Protein AF-A0A920TW10-F1 (afdb_monomer)

Structure (mmCIF, N/CA/C/O backbone):
data_AF-A0A920TW10-F1
#
_entry.id   AF-A0A920TW10-F1
#
loop_
_atom_site.group_PDB
_atom_site.id
_atom_site.type_symbol
_atom_site.label_atom_id
_atom_site.label_alt_id
_atom_site.label_comp_id
_atom_site.label_asym_id
_atom_site.label_entity_id
_atom_site.label_seq_id
_atom_site.pdbx_PDB_ins_code
_atom_site.Cartn_x
_atom_site.Cartn_y
_atom_site.Cartn_z
_atom_site.occupancy
_atom_site.B_iso_or_equiv
_atom_site.auth_seq_id
_atom_site.auth_comp_id
_atom_site.auth_asym_id
_atom_site.auth_atom_id
_atom_site.pdbx_PDB_model_num
ATOM 1 N N . MET A 1 1 ? 9.461 1.383 7.157 1.00 89.50 1 MET A N 1
ATOM 2 C CA . MET A 1 1 ? 9.965 2.272 6.099 1.00 89.50 1 MET A CA 1
ATOM 3 C C . MET A 1 1 ? 8.898 3.271 5.675 1.00 89.50 1 MET A C 1
ATOM 5 O O . MET A 1 1 ? 7.729 2.911 5.659 1.00 89.50 1 MET A O 1
ATOM 9 N N . LYS A 1 2 ? 9.303 4.499 5.328 1.00 93.44 2 LYS A N 1
ATOM 10 C CA . LYS A 1 2 ? 8.441 5.504 4.693 1.00 93.44 2 LYS A CA 1
ATOM 11 C C . LYS A 1 2 ? 8.457 5.283 3.181 1.00 93.44 2 LYS A C 1
ATOM 13 O O . LYS A 1 2 ? 9.537 5.254 2.593 1.00 93.44 2 LYS A O 1
ATOM 18 N N . LEU A 1 3 ? 7.284 5.100 2.593 1.00 95.56 3 LEU A N 1
ATOM 19 C CA . LEU A 1 3 ? 7.077 4.770 1.190 1.00 95.56 3 LEU A CA 1
ATOM 20 C C . LEU A 1 3 ? 6.167 5.795 0.521 1.00 95.56 3 LEU A C 1
ATOM 22 O O . LEU A 1 3 ? 5.252 6.313 1.158 1.00 95.56 3 LEU A O 1
ATOM 26 N N . TYR A 1 4 ? 6.408 6.048 -0.760 1.00 95.50 4 TYR A N 1
ATOM 27 C CA . TYR A 1 4 ? 5.688 7.033 -1.554 1.00 95.50 4 TYR A CA 1
ATOM 28 C C . TYR A 1 4 ? 4.989 6.356 -2.726 1.00 95.50 4 TYR A C 1
ATOM 30 O O . TYR A 1 4 ? 5.603 5.572 -3.450 1.00 95.50 4 TYR A O 1
ATOM 38 N N . HIS A 1 5 ? 3.714 6.683 -2.917 1.00 94.62 5 HIS A N 1
ATOM 39 C CA . HIS A 1 5 ? 2.957 6.332 -4.114 1.00 94.62 5 HIS A CA 1
ATOM 40 C C . HIS A 1 5 ? 2.456 7.606 -4.774 1.00 94.62 5 HIS A C 1
ATOM 42 O O . HIS A 1 5 ? 1.706 8.369 -4.164 1.00 94.62 5 HIS A O 1
ATOM 48 N N . GLY A 1 6 ? 2.889 7.836 -6.007 1.00 92.81 6 GLY A N 1
ATOM 49 C CA . GLY A 1 6 ? 2.431 8.952 -6.814 1.00 92.81 6 GLY A CA 1
ATOM 50 C C . GLY A 1 6 ? 1.216 8.573 -7.661 1.00 92.81 6 GLY A C 1
ATOM 51 O O . GLY A 1 6 ? 1.157 7.481 -8.223 1.00 92.81 6 GLY A O 1
ATOM 52 N N . ALA A 1 7 ? 0.241 9.475 -7.737 1.00 91.81 7 ALA A N 1
ATOM 53 C CA . ALA A 1 7 ? -1.011 9.285 -8.458 1.00 91.81 7 ALA A CA 1
ATOM 54 C C . ALA A 1 7 ? -1.461 10.582 -9.149 1.00 91.81 7 ALA A C 1
ATOM 56 O O . ALA A 1 7 ? -1.078 11.690 -8.760 1.00 91.81 7 ALA A O 1
ATOM 57 N N . THR A 1 8 ? -2.317 10.451 -10.162 1.00 91.19 8 THR A N 1
ATOM 58 C CA . THR A 1 8 ? -3.110 11.576 -10.683 1.00 91.19 8 THR A CA 1
ATOM 59 C C . THR A 1 8 ? -4.192 11.960 -9.670 1.00 91.19 8 THR A C 1
ATOM 61 O O . THR A 1 8 ? -4.573 11.139 -8.833 1.00 91.19 8 THR A O 1
ATOM 64 N N . ARG A 1 9 ? -4.748 13.175 -9.750 1.00 91.06 9 ARG A N 1
ATOM 65 C CA . ARG A 1 9 ? -5.832 13.608 -8.845 1.00 91.06 9 ARG A CA 1
ATOM 66 C C . ARG A 1 9 ? -7.067 12.709 -8.909 1.00 91.06 9 ARG A C 1
ATOM 68 O O . ARG A 1 9 ? -7.692 12.449 -7.879 1.00 91.06 9 ARG A O 1
ATOM 75 N N . ASP A 1 10 ? -7.405 12.223 -10.100 1.00 91.31 10 ASP A N 1
ATOM 76 C CA . ASP A 1 10 ? -8.549 11.329 -10.297 1.00 91.31 10 ASP A CA 1
ATOM 77 C C . ASP A 1 10 ? -8.311 9.977 -9.611 1.00 91.31 10 ASP A C 1
ATOM 79 O O . ASP A 1 10 ? -9.163 9.512 -8.851 1.00 91.31 10 ASP A O 1
ATOM 83 N N . ASN A 1 11 ? -7.124 9.386 -9.790 1.00 92.31 11 ASN A N 1
ATOM 84 C CA . ASN A 1 11 ? -6.762 8.131 -9.128 1.00 92.31 11 ASN A CA 1
ATOM 85 C C . ASN A 1 11 ? -6.634 8.313 -7.612 1.00 92.31 11 ASN A C 1
ATOM 87 O O . ASN A 1 11 ? -7.083 7.458 -6.857 1.00 92.31 11 ASN A O 1
ATOM 91 N N . ALA A 1 12 ? -6.080 9.435 -7.149 1.00 94.56 12 ALA A N 1
ATOM 92 C CA . ALA A 1 12 ? -6.012 9.744 -5.726 1.00 94.56 12 ALA A CA 1
ATOM 93 C C . ALA A 1 12 ? -7.411 9.841 -5.105 1.00 94.56 12 ALA A C 1
ATOM 95 O O . ALA A 1 12 ? -7.638 9.310 -4.022 1.00 94.56 12 ALA A O 1
ATOM 96 N N . SER A 1 13 ? -8.373 10.440 -5.812 1.00 93.94 13 SER A N 1
ATOM 97 C CA . SER A 1 13 ? -9.767 10.503 -5.358 1.00 93.94 13 SER A CA 1
ATOM 98 C C . SER A 1 13 ? -10.400 9.112 -5.238 1.00 93.94 13 SER A C 1
ATOM 100 O O . SER A 1 13 ? -11.144 8.865 -4.292 1.00 93.94 13 SER A O 1
ATOM 102 N N . GLN A 1 14 ? -10.078 8.192 -6.155 1.00 94.31 14 GLN A N 1
ATOM 103 C CA . GLN A 1 14 ? -10.527 6.796 -6.083 1.00 94.31 14 GLN A CA 1
ATOM 104 C C . GLN A 1 14 ? -9.872 6.046 -4.920 1.00 94.31 14 GLN A C 1
ATOM 106 O O . GLN A 1 14 ? -10.575 5.420 -4.135 1.00 94.31 14 GLN A O 1
ATOM 111 N N . ILE A 1 15 ? -8.554 6.177 -4.742 1.00 95.75 15 ILE A N 1
ATOM 112 C CA . ILE A 1 15 ? -7.821 5.562 -3.623 1.00 95.75 15 ILE A CA 1
ATOM 113 C C . ILE A 1 15 ? -8.368 6.059 -2.278 1.00 95.75 15 ILE A C 1
ATOM 115 O O . ILE A 1 15 ? -8.523 5.287 -1.335 1.00 95.75 15 ILE A O 1
ATOM 119 N N . LEU A 1 16 ? -8.720 7.342 -2.178 1.00 93.88 16 LEU A N 1
ATOM 120 C CA . LEU A 1 16 ? -9.337 7.901 -0.975 1.00 93.88 16 LEU A CA 1
ATOM 121 C C . LEU A 1 16 ? -10.740 7.361 -0.697 1.00 93.88 16 LEU A C 1
ATOM 123 O O . LEU A 1 16 ? -11.140 7.342 0.466 1.00 93.88 16 LEU A O 1
ATOM 127 N N . ALA A 1 17 ? -11.495 6.970 -1.722 1.00 92.56 17 ALA A N 1
ATOM 128 C CA . ALA A 1 17 ? -12.834 6.415 -1.563 1.00 92.56 17 ALA A CA 1
ATOM 129 C C . ALA A 1 17 ? -12.778 4.917 -1.234 1.00 92.56 17 ALA A C 1
ATOM 131 O O . ALA A 1 17 ? -13.317 4.487 -0.213 1.00 92.56 17 ALA A O 1
ATOM 132 N N . ASP A 1 18 ? -12.056 4.160 -2.058 1.00 93.56 18 ASP A N 1
ATOM 133 C CA . ASP A 1 18 ? -12.148 2.701 -2.136 1.00 93.56 18 ASP A CA 1
ATOM 134 C C . ASP A 1 18 ? -10.890 1.988 -1.613 1.00 93.56 18 ASP A C 1
ATOM 136 O O . ASP A 1 18 ? -10.845 0.760 -1.551 1.00 93.56 18 ASP A O 1
ATOM 140 N N . GLY A 1 19 ? -9.862 2.748 -1.229 1.00 95.75 19 GLY A N 1
ATOM 141 C CA . GLY A 1 19 ? -8.528 2.224 -0.961 1.00 95.75 19 GLY A CA 1
ATOM 142 C C . GLY A 1 19 ? -7.748 1.931 -2.242 1.00 95.75 19 GLY A C 1
ATOM 143 O O . GLY A 1 19 ? -8.233 2.070 -3.367 1.00 95.75 19 GLY A O 1
ATOM 144 N N . PHE A 1 20 ? -6.504 1.508 -2.063 1.00 97.12 20 PHE A N 1
ATOM 145 C CA . PHE A 1 20 ? -5.698 0.925 -3.123 1.00 97.12 20 PHE A CA 1
ATOM 146 C C . PHE A 1 20 ? -6.377 -0.313 -3.712 1.00 97.12 20 PHE A C 1
ATOM 148 O O . PHE A 1 20 ? -7.046 -1.063 -3.002 1.00 97.12 20 PHE A O 1
ATOM 155 N N . GLN A 1 21 ? -6.160 -0.538 -5.005 1.00 96.19 21 GLN A N 1
ATOM 156 C CA . GLN A 1 21 ? -6.664 -1.692 -5.744 1.00 96.19 21 GLN A CA 1
ATOM 157 C C . GLN A 1 21 ? -5.510 -2.335 -6.509 1.00 96.19 21 GLN A C 1
ATOM 159 O O . GLN A 1 21 ? -4.669 -1.630 -7.072 1.00 96.19 21 GLN A O 1
ATOM 164 N N . ASP A 1 22 ? -5.476 -3.665 -6.538 1.00 95.75 22 ASP A N 1
ATOM 165 C CA . ASP A 1 22 ? -4.462 -4.393 -7.292 1.00 95.75 22 ASP A CA 1
ATOM 166 C C . ASP A 1 22 ? -4.661 -4.169 -8.791 1.00 95.75 22 ASP A C 1
ATOM 168 O O . ASP A 1 22 ? -5.750 -4.364 -9.337 1.00 95.75 22 ASP A O 1
ATOM 172 N N . LEU A 1 23 ? -3.578 -3.802 -9.472 1.00 91.38 23 LEU A N 1
ATOM 173 C CA . LEU A 1 23 ? -3.549 -3.696 -10.922 1.00 91.38 23 LEU A CA 1
ATOM 174 C C . LEU A 1 23 ? -2.508 -4.660 -11.478 1.00 91.38 23 LEU A C 1
ATOM 176 O O . LEU A 1 23 ? -1.340 -4.612 -11.100 1.00 91.38 23 LEU A O 1
ATOM 180 N N . THR A 1 24 ? -2.928 -5.510 -12.416 1.00 91.81 24 THR A N 1
ATOM 181 C CA . THR A 1 24 ? -1.998 -6.311 -13.212 1.00 91.81 24 THR A CA 1
ATOM 182 C C . THR A 1 24 ? -1.580 -5.531 -14.452 1.00 91.81 24 THR A C 1
ATOM 184 O O . THR A 1 24 ? -2.387 -5.303 -15.353 1.00 91.81 24 THR A O 1
ATOM 187 N N . SER A 1 25 ? -0.313 -5.138 -14.519 1.00 87.75 25 SER A N 1
ATOM 188 C CA . SER A 1 25 ? 0.276 -4.451 -15.672 1.00 87.75 25 SER A CA 1
ATOM 189 C C . SER A 1 25 ? 1.766 -4.760 -15.749 1.00 87.75 25 SER A C 1
ATOM 191 O O . SER A 1 25 ? 2.328 -5.353 -14.830 1.00 87.75 25 SER A O 1
ATOM 193 N N . ASN A 1 26 ? 2.420 -4.370 -16.841 1.00 83.31 26 ASN A N 1
ATOM 194 C CA . ASN A 1 26 ? 3.873 -4.465 -16.918 1.00 83.31 26 ASN A CA 1
ATOM 195 C C . ASN A 1 26 ? 4.576 -3.290 -16.238 1.00 83.31 26 ASN A C 1
ATOM 197 O O . ASN A 1 26 ? 5.741 -3.417 -15.909 1.00 83.31 26 ASN A O 1
ATOM 201 N N . PHE A 1 27 ? 3.896 -2.157 -16.031 1.00 77.25 27 PHE A N 1
ATOM 202 C CA . PHE A 1 27 ? 4.470 -0.951 -15.417 1.00 77.25 27 PHE A CA 1
ATOM 203 C C . PHE A 1 27 ? 5.807 -0.505 -16.041 1.00 77.25 27 PHE A C 1
ATOM 205 O O . PHE A 1 27 ? 6.671 0.034 -15.361 1.00 77.25 27 PHE A O 1
ATOM 212 N N . GLY A 1 28 ? 6.000 -0.754 -17.342 1.00 77.94 28 GLY A N 1
ATOM 213 C CA . GLY A 1 28 ? 7.268 -0.471 -18.022 1.00 77.94 28 GLY A CA 1
ATOM 214 C C . GLY A 1 28 ? 8.406 -1.449 -17.699 1.00 77.94 28 GLY A C 1
ATOM 215 O O . GLY A 1 28 ? 9.532 -1.222 -18.132 1.00 77.94 28 GLY A O 1
ATOM 216 N N . LEU A 1 29 ? 8.129 -2.541 -16.987 1.00 79.44 29 LEU A N 1
ATOM 217 C CA . LEU A 1 29 ? 9.082 -3.593 -16.650 1.00 79.44 29 LEU A CA 1
ATOM 218 C C . LEU A 1 29 ? 9.207 -4.598 -17.797 1.00 79.44 29 LEU A C 1
ATOM 220 O O . LEU A 1 29 ? 8.221 -5.146 -18.304 1.00 79.44 29 LEU A O 1
ATOM 224 N N . PHE A 1 30 ? 10.453 -4.881 -18.168 1.00 82.81 30 PHE A N 1
ATOM 225 C CA . PHE A 1 30 ? 10.807 -5.834 -19.213 1.00 82.81 30 PHE A CA 1
ATOM 226 C C . PHE A 1 30 ? 11.886 -6.789 -18.719 1.00 82.81 30 PHE A C 1
ATOM 228 O O . PHE A 1 30 ? 12.773 -6.436 -17.943 1.00 82.81 30 PHE A O 1
ATOM 235 N N . ASN A 1 31 ? 11.828 -8.026 -19.194 1.00 81.94 31 ASN A N 1
ATOM 236 C CA . ASN A 1 31 ? 12.836 -9.020 -18.897 1.00 81.94 31 ASN A CA 1
ATOM 237 C C . ASN A 1 31 ? 14.145 -8.640 -19.603 1.00 81.94 31 ASN A C 1
ATOM 239 O O . ASN A 1 31 ? 14.199 -8.584 -20.830 1.00 81.94 31 ASN A O 1
ATOM 243 N N . ALA A 1 32 ? 15.216 -8.440 -18.836 1.00 75.88 32 ALA A N 1
ATOM 244 C CA . ALA A 1 32 ? 16.499 -7.966 -19.360 1.00 75.88 32 ALA A CA 1
ATOM 245 C C . ALA A 1 32 ? 17.158 -8.901 -20.399 1.00 75.88 32 ALA A C 1
ATOM 247 O O . ALA A 1 32 ? 18.017 -8.461 -21.159 1.00 75.88 32 ALA A O 1
ATOM 248 N N . VAL A 1 33 ? 16.782 -10.185 -20.439 1.00 81.75 33 VAL A N 1
ATOM 249 C CA . VAL A 1 33 ? 17.358 -11.181 -21.361 1.00 81.75 33 VAL A CA 1
ATOM 250 C C . VAL A 1 33 ? 16.529 -11.321 -22.636 1.00 81.75 33 VAL A C 1
ATOM 252 O O . VAL A 1 33 ? 17.085 -11.422 -23.726 1.00 81.75 33 VAL A O 1
ATOM 255 N N . THR A 1 34 ? 15.205 -11.368 -22.503 1.00 88.38 34 THR A N 1
ATOM 256 C CA . THR A 1 34 ? 14.283 -11.651 -23.620 1.00 88.38 34 THR A CA 1
ATOM 257 C C . THR A 1 34 ? 13.691 -10.388 -24.238 1.00 88.38 34 THR A C 1
ATOM 259 O O . THR A 1 34 ? 13.299 -10.411 -25.399 1.00 88.38 34 THR A O 1
ATOM 262 N N . GLY A 1 35 ? 13.654 -9.282 -23.490 1.00 85.25 35 GLY A N 1
ATOM 263 C CA . GLY A 1 35 ? 12.960 -8.053 -23.873 1.00 85.25 35 GLY A CA 1
ATOM 264 C C . GLY A 1 35 ? 11.437 -8.137 -23.742 1.00 85.25 35 GLY A C 1
ATOM 265 O O . GLY A 1 35 ? 10.753 -7.177 -24.087 1.00 85.25 35 GLY A O 1
ATOM 266 N N . ASP A 1 36 ? 10.899 -9.255 -23.249 1.00 89.12 36 ASP A N 1
ATOM 267 C CA . ASP A 1 36 ? 9.459 -9.442 -23.092 1.00 89.12 36 ASP A CA 1
ATOM 268 C C . ASP A 1 36 ? 8.924 -8.647 -21.887 1.00 89.12 36 ASP A C 1
ATOM 270 O O . ASP A 1 36 ? 9.609 -8.551 -20.862 1.00 89.12 36 ASP A O 1
ATOM 274 N N . PRO A 1 37 ? 7.705 -8.081 -21.970 1.00 84.88 37 PRO A N 1
ATOM 275 C CA . PRO A 1 37 ? 7.095 -7.373 -20.851 1.00 84.88 37 PRO A CA 1
ATOM 276 C C . PRO A 1 37 ? 6.847 -8.322 -19.675 1.00 84.88 37 PRO A C 1
ATOM 278 O O . PRO A 1 37 ? 6.349 -9.436 -19.850 1.00 84.88 37 PRO A O 1
ATOM 281 N N . VAL A 1 38 ? 7.154 -7.860 -18.465 1.00 85.19 38 VAL A N 1
ATOM 282 C CA . VAL A 1 38 ? 6.932 -8.614 -17.228 1.00 85.19 38 VAL A CA 1
ATOM 283 C C . VAL A 1 38 ? 5.715 -8.041 -16.525 1.00 85.19 38 VAL A C 1
ATOM 285 O O . VAL A 1 38 ? 5.776 -6.936 -16.004 1.00 85.19 38 VAL A O 1
ATOM 288 N N . ASN A 1 39 ? 4.614 -8.793 -16.502 1.00 88.94 39 ASN A N 1
ATOM 289 C CA . ASN A 1 39 ? 3.422 -8.386 -15.763 1.00 88.94 39 ASN A CA 1
ATOM 290 C C . ASN A 1 39 ? 3.569 -8.703 -14.277 1.00 88.94 39 ASN A C 1
ATOM 292 O O . ASN A 1 39 ? 3.943 -9.815 -13.897 1.00 88.94 39 ASN A O 1
ATOM 296 N N . THR A 1 40 ? 3.202 -7.739 -13.448 1.00 89.31 40 THR A N 1
ATOM 297 C CA . THR A 1 40 ? 3.198 -7.834 -11.989 1.00 89.31 40 THR A CA 1
ATOM 298 C C . THR A 1 40 ? 1.827 -7.389 -11.495 1.00 89.31 40 THR A C 1
ATOM 300 O O . THR A 1 40 ? 1.095 -6.722 -12.225 1.00 89.31 40 THR A O 1
ATOM 303 N N . THR A 1 41 ? 1.433 -7.823 -10.299 1.00 93.81 41 THR A N 1
ATOM 304 C CA . THR A 1 41 ? 0.154 -7.433 -9.691 1.00 93.81 41 THR A CA 1
ATOM 305 C C . THR A 1 41 ? 0.428 -6.827 -8.333 1.00 93.81 41 THR A C 1
ATOM 307 O O . THR A 1 41 ? 1.107 -7.451 -7.520 1.00 93.81 41 THR A O 1
ATOM 310 N N . GLY A 1 42 ? -0.085 -5.621 -8.119 1.00 95.38 42 GLY A N 1
ATOM 311 C CA . GLY A 1 42 ? 0.086 -4.887 -6.876 1.00 95.38 42 GLY A CA 1
ATOM 312 C C . GLY A 1 42 ? 0.018 -3.385 -7.098 1.00 95.38 42 GLY A C 1
ATOM 313 O O . GLY A 1 42 ? -0.360 -2.901 -8.168 1.00 95.38 42 GLY A O 1
ATOM 314 N N . VAL A 1 43 ? 0.447 -2.655 -6.078 1.00 95.31 43 VAL A N 1
ATOM 315 C CA . VAL A 1 43 ? 0.619 -1.208 -6.085 1.00 95.31 43 VAL A CA 1
ATOM 316 C C . VAL A 1 43 ? 2.093 -0.888 -5.909 1.00 95.31 43 VAL A C 1
ATOM 318 O O . VAL A 1 43 ? 2.751 -1.390 -4.997 1.00 95.31 43 VAL A O 1
ATOM 321 N N . PHE A 1 44 ? 2.617 -0.054 -6.804 1.00 93.62 44 PHE A N 1
ATOM 322 C CA . PHE A 1 44 ? 4.011 0.358 -6.750 1.00 93.62 44 PHE A CA 1
ATOM 323 C C . PHE A 1 44 ? 4.227 1.486 -5.750 1.00 93.62 44 PHE A C 1
ATOM 325 O O . PHE A 1 44 ? 3.517 2.494 -5.754 1.00 93.62 44 PHE A O 1
ATOM 332 N N . PHE A 1 45 ? 5.253 1.302 -4.929 1.00 94.44 45 PHE A N 1
ATOM 333 C CA . PHE A 1 45 ? 5.767 2.271 -3.979 1.00 94.44 45 PHE A CA 1
ATOM 334 C C . PHE A 1 45 ? 7.276 2.400 -4.138 1.00 94.44 45 PHE A C 1
ATOM 336 O O . PHE A 1 45 ? 7.952 1.440 -4.503 1.00 94.44 45 PHE A O 1
ATOM 343 N N . SER A 1 46 ? 7.820 3.549 -3.762 1.00 92.81 46 SER A N 1
ATOM 344 C CA . SER A 1 46 ? 9.262 3.789 -3.725 1.00 92.81 46 SER A CA 1
ATOM 345 C C . SER A 1 46 ? 9.689 4.440 -2.413 1.00 92.81 46 SER A C 1
ATOM 347 O O . SER A 1 46 ? 8.873 4.960 -1.650 1.00 92.81 46 SER A O 1
ATOM 349 N N . ASN A 1 47 ? 10.985 4.390 -2.101 1.00 92.75 47 ASN A N 1
ATOM 350 C CA . ASN A 1 47 ? 11.536 5.005 -0.884 1.00 92.75 47 ASN A CA 1
ATOM 351 C C . ASN A 1 47 ? 11.872 6.494 -1.056 1.00 92.75 47 ASN A C 1
ATOM 353 O O . ASN A 1 47 ? 12.388 7.123 -0.130 1.00 92.75 47 ASN A O 1
ATOM 357 N N . VAL A 1 48 ? 11.606 7.046 -2.235 1.00 90.81 48 VAL A N 1
ATOM 358 C CA . VAL A 1 48 ? 11.795 8.451 -2.597 1.00 90.81 48 VAL A CA 1
ATOM 359 C C . VAL A 1 48 ? 10.561 8.930 -3.352 1.00 90.81 48 VAL A C 1
ATOM 361 O O . VAL A 1 48 ? 9.768 8.124 -3.811 1.00 90.81 48 VAL A O 1
ATOM 364 N N . VAL A 1 49 ? 10.383 10.237 -3.498 1.00 90.75 49 VAL A N 1
ATOM 365 C CA . VAL A 1 49 ? 9.320 10.768 -4.359 1.00 90.75 49 VAL A CA 1
ATOM 366 C C . VAL A 1 49 ? 9.828 10.727 -5.803 1.00 90.75 49 VAL A C 1
ATOM 368 O O . VAL A 1 49 ? 10.898 11.272 -6.072 1.00 90.75 49 VAL A O 1
ATOM 371 N N . LEU A 1 50 ? 9.106 10.056 -6.703 1.00 85.12 50 LEU A N 1
ATOM 372 C CA . LEU A 1 50 ? 9.474 9.930 -8.121 1.00 85.12 50 LEU A CA 1
ATOM 373 C C . LEU A 1 50 ? 8.770 10.994 -8.962 1.00 85.12 50 LEU A C 1
ATOM 375 O O . LEU A 1 50 ? 7.589 11.259 -8.738 1.00 85.12 50 LEU A O 1
ATOM 379 N N . ASP A 1 51 ? 9.490 11.581 -9.914 1.00 78.12 51 ASP A N 1
ATOM 380 C CA . ASP A 1 51 ? 8.962 12.582 -10.841 1.00 78.12 51 ASP A CA 1
ATOM 381 C C . ASP A 1 51 ? 8.728 12.004 -12.250 1.00 78.12 51 ASP A C 1
ATOM 383 O O . ASP A 1 51 ? 8.846 10.801 -12.503 1.00 78.12 51 ASP A O 1
ATOM 387 N N . GLU A 1 52 ? 8.385 12.887 -13.187 1.00 75.19 52 GLU A N 1
ATOM 388 C CA . GLU A 1 52 ? 8.144 12.541 -14.588 1.00 75.19 52 GLU A CA 1
ATOM 389 C C . GLU A 1 52 ? 9.366 11.953 -15.313 1.00 75.19 52 GLU A C 1
ATOM 391 O O . GLU A 1 52 ? 9.189 11.205 -16.277 1.00 75.19 52 GLU A O 1
ATOM 396 N N . ASN A 1 53 ? 10.593 12.228 -14.852 1.00 70.06 53 ASN A N 1
ATOM 397 C CA . ASN A 1 53 ? 11.811 11.667 -15.445 1.00 70.06 53 ASN A CA 1
ATOM 398 C C . ASN A 1 53 ? 11.928 10.163 -15.181 1.00 70.06 53 ASN A C 1
ATOM 400 O O . ASN A 1 53 ? 12.572 9.451 -15.948 1.00 70.06 53 ASN A O 1
ATOM 404 N N . GLU A 1 54 ? 11.258 9.682 -14.137 1.00 70.06 54 GLU A N 1
ATOM 405 C CA . GLU A 1 54 ? 11.163 8.269 -13.770 1.00 70.06 54 GLU A CA 1
ATOM 406 C C . GLU A 1 54 ? 9.937 7.593 -14.414 1.00 70.06 54 GLU A C 1
ATOM 408 O O . GLU A 1 54 ? 9.560 6.478 -14.063 1.00 70.06 54 GLU A O 1
ATOM 413 N N . GLY A 1 55 ? 9.294 8.268 -15.377 1.00 64.56 55 GLY A N 1
ATOM 414 C CA . GLY A 1 55 ? 8.146 7.746 -16.117 1.00 64.56 55 GLY A CA 1
ATOM 415 C C . GLY A 1 55 ? 6.820 7.824 -15.358 1.00 64.56 55 GLY A C 1
ATOM 416 O O . GLY A 1 55 ? 5.830 7.247 -15.811 1.00 64.56 55 GLY A O 1
ATOM 417 N N . VAL A 1 56 ? 6.771 8.542 -14.230 1.00 68.75 56 VAL A N 1
ATOM 418 C CA . VAL A 1 56 ? 5.570 8.655 -13.399 1.00 68.75 56 VAL A CA 1
ATOM 419 C C . VAL A 1 56 ? 4.866 9.992 -13.641 1.00 68.75 56 VAL A C 1
ATOM 421 O O . VAL A 1 56 ? 5.420 11.058 -13.397 1.00 68.75 56 VAL A O 1
ATOM 424 N N . SER A 1 57 ? 3.605 9.958 -14.080 1.00 73.38 57 SER A N 1
ATOM 425 C CA . SER A 1 57 ? 2.766 11.163 -14.202 1.00 73.38 57 SER A CA 1
ATO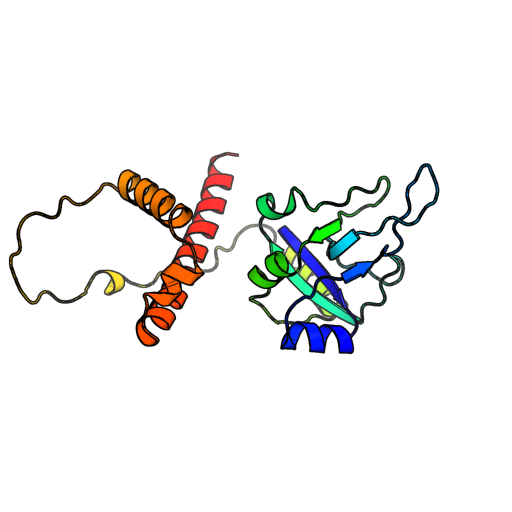M 426 C C . SER A 1 57 ? 1.979 11.395 -12.909 1.00 73.38 57 SER A C 1
ATOM 428 O O . SER A 1 57 ? 0.776 11.147 -12.834 1.00 73.38 57 SER A O 1
ATOM 430 N N . SER A 1 58 ? 2.690 11.813 -11.862 1.00 82.56 58 SER A N 1
ATOM 431 C CA . SER A 1 58 ? 2.107 12.040 -10.536 1.00 82.56 58 SER A CA 1
ATOM 432 C C . SER A 1 58 ? 1.786 13.507 -10.307 1.00 82.56 58 SER A C 1
ATOM 434 O O . SER A 1 58 ? 2.638 14.376 -10.473 1.00 82.56 58 SER A O 1
ATOM 436 N N . GLU A 1 59 ? 0.567 13.780 -9.858 1.00 87.00 59 GLU A N 1
ATOM 437 C CA . GLU A 1 59 ? 0.141 15.111 -9.415 1.00 87.00 59 GLU A CA 1
ATOM 438 C C . GLU A 1 59 ? 0.100 15.207 -7.891 1.00 87.00 59 GLU A C 1
ATOM 440 O O . GLU A 1 59 ? 0.256 16.289 -7.324 1.00 87.00 59 GLU A O 1
ATOM 445 N N . THR A 1 60 ? -0.131 14.074 -7.229 1.00 92.44 60 THR A N 1
ATOM 446 C CA . THR A 1 60 ? -0.245 13.979 -5.781 1.00 92.44 60 THR A CA 1
ATOM 447 C C . THR A 1 60 ? 0.364 12.689 -5.255 1.00 92.44 60 THR A C 1
ATOM 449 O O . THR A 1 60 ? 0.507 11.719 -5.998 1.00 92.44 60 THR A O 1
ATOM 452 N N . TYR A 1 61 ? 0.658 12.652 -3.958 1.00 94.44 61 TYR A N 1
ATOM 453 C CA . TYR A 1 61 ? 1.372 11.551 -3.327 1.00 94.44 61 TYR A CA 1
ATOM 454 C C . TYR A 1 61 ? 0.693 11.075 -2.049 1.00 94.44 61 TYR A C 1
ATOM 456 O O . TYR A 1 61 ? 0.280 11.879 -1.212 1.00 94.44 61 TYR A O 1
ATOM 464 N N . PHE A 1 62 ? 0.668 9.757 -1.881 1.00 95.62 62 PHE A N 1
ATOM 465 C CA . PHE A 1 62 ? 0.392 9.091 -0.614 1.00 95.62 62 PHE A CA 1
ATOM 466 C C . PHE A 1 62 ? 1.701 8.695 0.058 1.00 95.62 62 PHE A C 1
ATOM 468 O O . PHE A 1 62 ? 2.665 8.313 -0.613 1.00 95.62 62 PHE A O 1
ATOM 475 N N . VAL A 1 63 ? 1.714 8.764 1.388 1.00 95.88 63 VAL A N 1
ATOM 476 C CA . VAL A 1 63 ? 2.867 8.408 2.214 1.00 95.88 63 VAL A CA 1
ATOM 477 C C . VAL A 1 63 ? 2.456 7.325 3.195 1.00 95.88 63 VAL A C 1
ATOM 479 O O . VAL A 1 63 ? 1.612 7.556 4.055 1.00 95.88 63 VAL A O 1
ATOM 482 N N . LEU A 1 64 ? 3.067 6.149 3.082 1.00 95.19 64 LEU A N 1
ATOM 483 C CA . LEU A 1 64 ? 2.771 5.012 3.949 1.00 95.19 64 LEU A CA 1
ATOM 484 C C . LEU A 1 64 ? 3.989 4.672 4.801 1.00 95.19 64 LEU A C 1
ATOM 486 O O . LEU A 1 64 ? 5.125 4.687 4.327 1.00 95.19 64 LEU A O 1
ATOM 490 N N . ASN A 1 65 ? 3.748 4.312 6.060 1.00 94.44 65 ASN A N 1
ATOM 491 C CA . ASN A 1 65 ? 4.773 3.785 6.954 1.00 94.44 65 ASN A CA 1
ATOM 492 C C . ASN A 1 65 ? 4.588 2.271 7.116 1.00 94.44 65 ASN A C 1
ATOM 494 O O . ASN A 1 65 ? 3.949 1.819 8.061 1.00 94.44 65 ASN A O 1
ATOM 498 N N . ILE A 1 66 ? 5.161 1.491 6.194 1.00 91.25 66 ILE A N 1
ATOM 499 C CA . ILE A 1 66 ? 5.058 0.021 6.186 1.00 91.25 66 ILE A CA 1
ATOM 500 C C . ILE A 1 66 ? 6.315 -0.595 6.822 1.00 91.25 66 ILE A C 1
ATOM 502 O O . ILE A 1 66 ? 7.428 -0.232 6.425 1.00 91.25 66 ILE A O 1
ATOM 506 N N . PRO A 1 67 ? 6.212 -1.509 7.803 1.00 90.56 67 PRO A N 1
ATOM 507 C CA . PRO A 1 67 ? 7.369 -2.177 8.396 1.00 90.56 67 PRO A CA 1
ATOM 508 C C . PRO A 1 67 ? 8.210 -2.945 7.367 1.00 90.56 67 PRO A C 1
ATOM 510 O O . PRO A 1 67 ? 7.686 -3.688 6.548 1.00 90.56 67 PRO A O 1
ATOM 513 N N . ASP A 1 68 ? 9.536 -2.840 7.461 1.00 85.94 68 ASP A N 1
ATOM 514 C CA . ASP A 1 68 ? 10.470 -3.443 6.494 1.00 85.94 68 ASP A CA 1
ATOM 515 C C . ASP A 1 68 ? 10.301 -4.971 6.357 1.00 85.94 68 ASP A C 1
ATOM 517 O O . ASP A 1 68 ? 10.527 -5.535 5.287 1.00 85.94 68 ASP A O 1
ATOM 521 N N . ILE A 1 69 ? 9.877 -5.644 7.434 1.00 85.44 69 ILE A N 1
ATOM 522 C CA . ILE A 1 69 ? 9.629 -7.092 7.432 1.00 85.44 69 ILE A CA 1
ATOM 523 C C . ILE A 1 69 ? 8.489 -7.478 6.482 1.00 85.44 69 ILE A C 1
ATOM 525 O O . ILE A 1 69 ? 8.617 -8.467 5.766 1.00 85.44 69 ILE A O 1
ATOM 529 N N . GLU A 1 70 ? 7.440 -6.658 6.405 1.00 88.12 70 GLU A N 1
ATOM 530 C CA . GLU A 1 70 ? 6.300 -6.866 5.506 1.00 88.12 70 GLU A CA 1
ATOM 531 C C . GLU A 1 70 ? 6.697 -6.642 4.043 1.00 88.12 70 GLU A C 1
ATOM 533 O O . GLU A 1 70 ? 6.118 -7.231 3.141 1.00 88.12 70 GLU A O 1
ATOM 538 N N . LEU A 1 71 ? 7.723 -5.823 3.792 1.00 90.94 71 LEU A N 1
ATOM 539 C CA . LEU A 1 71 ? 8.160 -5.432 2.449 1.00 90.94 71 LEU A CA 1
ATOM 540 C C . LEU A 1 71 ? 9.165 -6.397 1.812 1.00 90.94 71 LEU A C 1
ATOM 542 O O . LEU A 1 71 ? 9.400 -6.323 0.607 1.00 90.94 71 LEU A O 1
ATOM 546 N N . THR A 1 72 ? 9.770 -7.292 2.599 1.00 87.38 72 THR A N 1
ATOM 547 C CA . THR A 1 72 ? 10.929 -8.104 2.172 1.00 87.38 72 THR A CA 1
ATOM 548 C C . THR A 1 72 ? 10.648 -8.924 0.908 1.00 87.38 72 THR A C 1
ATOM 550 O O . THR A 1 72 ? 11.527 -9.073 0.067 1.00 87.38 72 THR A O 1
ATOM 553 N N . ASN A 1 73 ? 9.420 -9.424 0.748 1.00 87.62 73 ASN A N 1
ATOM 554 C CA . ASN A 1 73 ? 9.043 -10.281 -0.382 1.00 87.62 73 ASN A CA 1
ATOM 555 C C . ASN A 1 73 ? 8.503 -9.513 -1.598 1.00 87.62 73 ASN A C 1
ATOM 557 O O . ASN A 1 73 ? 8.220 -10.129 -2.622 1.00 87.62 73 ASN A O 1
ATOM 561 N N . TYR A 1 74 ? 8.336 -8.195 -1.482 1.00 91.69 74 TYR A N 1
ATOM 562 C CA . TYR A 1 74 ? 7.684 -7.358 -2.494 1.00 91.69 74 TYR A CA 1
ATOM 563 C C . TYR A 1 74 ? 8.646 -6.393 -3.180 1.00 91.69 74 TYR A C 1
ATOM 565 O O . TYR A 1 74 ? 8.231 -5.611 -4.034 1.00 91.69 74 TYR A O 1
ATOM 573 N N . GLU A 1 75 ? 9.921 -6.420 -2.794 1.00 90.75 75 GLU A N 1
ATOM 574 C CA . GLU A 1 75 ? 10.939 -5.564 -3.382 1.00 90.75 75 GLU A CA 1
ATOM 575 C C . GLU A 1 75 ? 11.196 -5.928 -4.843 1.00 90.75 75 GLU A C 1
ATOM 577 O O . GLU A 1 75 ? 11.460 -7.082 -5.189 1.00 90.75 75 GLU A O 1
ATOM 582 N N . TRP A 1 76 ? 11.179 -4.902 -5.685 1.00 84.38 76 TRP A N 1
ATOM 583 C CA . TRP A 1 76 ? 11.627 -4.964 -7.063 1.00 84.38 76 TRP A CA 1
ATOM 584 C C . TRP A 1 76 ? 13.047 -4.427 -7.145 1.00 84.38 76 TRP A C 1
ATOM 586 O O . TRP A 1 76 ? 13.296 -3.229 -7.014 1.00 84.38 76 TRP A O 1
ATOM 596 N N . PHE A 1 77 ? 13.992 -5.344 -7.342 1.00 77.31 77 PHE A N 1
ATOM 597 C CA . PHE A 1 77 ? 15.395 -4.996 -7.497 1.00 77.31 77 PHE A CA 1
ATOM 598 C C . PHE A 1 77 ? 15.723 -4.764 -8.972 1.00 77.31 77 PHE A C 1
ATOM 600 O O . PHE A 1 77 ? 15.732 -5.704 -9.768 1.00 77.31 77 PHE A O 1
ATOM 607 N N . GLU A 1 78 ? 16.034 -3.518 -9.319 1.00 70.81 78 GLU A N 1
ATOM 608 C CA . GLU A 1 78 ? 16.534 -3.138 -10.638 1.00 70.81 78 GLU A CA 1
ATOM 609 C C . GLU A 1 78 ? 17.942 -2.548 -10.510 1.00 70.81 78 GLU A C 1
ATOM 611 O O . GLU A 1 78 ? 18.191 -1.610 -9.749 1.00 70.81 78 GLU A O 1
ATOM 616 N N . GLU A 1 79 ? 18.892 -3.129 -11.241 1.00 68.06 79 GLU A N 1
ATOM 617 C CA . GLU A 1 79 ? 20.292 -2.722 -11.181 1.00 68.06 79 GLU A CA 1
ATOM 618 C C . GLU A 1 79 ? 20.490 -1.354 -11.854 1.00 68.06 79 GLU A C 1
ATOM 620 O O . GLU A 1 79 ? 20.055 -1.129 -12.980 1.00 68.06 79 GLU A O 1
ATOM 625 N N . GLY A 1 80 ? 21.179 -0.436 -11.171 1.00 69.31 80 GLY A N 1
ATOM 626 C CA . GLY A 1 80 ? 21.507 0.891 -11.705 1.00 69.31 80 GLY A CA 1
ATOM 627 C C . GLY A 1 80 ? 20.560 2.020 -11.288 1.00 69.31 80 GLY A C 1
ATOM 628 O O . GLY A 1 80 ? 20.882 3.181 -11.544 1.00 69.31 80 GLY A O 1
ATOM 629 N N . LYS A 1 81 ? 19.457 1.723 -10.588 1.00 74.38 81 LYS A N 1
ATOM 630 C CA . LYS A 1 81 ? 18.601 2.746 -9.970 1.00 74.38 81 LYS A CA 1
ATOM 631 C C . LYS A 1 81 ? 19.171 3.222 -8.627 1.00 74.38 81 LYS A C 1
ATOM 633 O O . LYS A 1 81 ? 19.710 2.448 -7.839 1.00 74.38 81 LYS A O 1
ATOM 638 N N . GLY A 1 82 ? 19.053 4.526 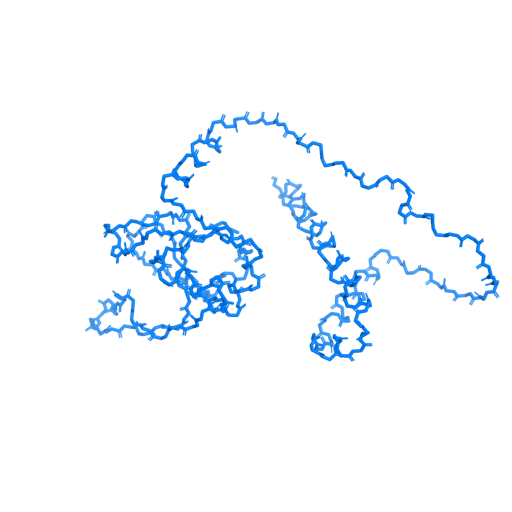-8.362 1.00 81.19 82 GLY A N 1
ATOM 639 C CA . GLY A 1 82 ? 19.485 5.163 -7.106 1.00 81.19 82 GLY A CA 1
ATOM 640 C C . GLY A 1 82 ? 18.466 5.065 -5.962 1.00 81.19 82 GLY A C 1
ATOM 641 O O . GLY A 1 82 ? 18.681 5.640 -4.895 1.00 81.19 82 GLY A O 1
ATOM 642 N N . TYR A 1 83 ? 17.355 4.368 -6.191 1.00 87.81 83 TYR A N 1
ATOM 643 C CA . TYR A 1 83 ? 16.233 4.202 -5.275 1.00 87.81 83 TYR A CA 1
ATOM 644 C C . TYR A 1 83 ? 15.708 2.763 -5.333 1.00 87.81 83 TYR A C 1
ATOM 646 O O . TYR A 1 83 ? 16.120 1.975 -6.181 1.00 87.81 83 TYR A O 1
ATOM 654 N N . ARG A 1 84 ? 14.836 2.414 -4.385 1.00 90.81 84 ARG A N 1
ATOM 655 C CA . ARG A 1 84 ? 14.230 1.086 -4.248 1.00 90.81 84 ARG A CA 1
ATOM 656 C C . ARG A 1 84 ? 12.734 1.185 -4.483 1.00 90.81 84 ARG A C 1
ATOM 658 O O . ARG A 1 84 ? 12.117 2.183 -4.100 1.00 90.81 84 ARG A O 1
ATOM 665 N N . GLU A 1 85 ? 12.174 0.133 -5.062 1.00 92.19 85 GLU A N 1
ATOM 666 C CA . GLU A 1 85 ? 10.753 0.029 -5.365 1.00 92.19 85 GLU A CA 1
ATOM 667 C C . GLU A 1 85 ? 10.175 -1.266 -4.803 1.00 92.19 85 GLU A C 1
ATOM 669 O O . GLU A 1 85 ? 10.866 -2.278 -4.669 1.00 92.19 85 GLU A O 1
ATOM 674 N N . TRP A 1 86 ? 8.889 -1.233 -4.481 1.00 94.31 86 TRP A N 1
ATOM 675 C CA . TRP A 1 86 ? 8.128 -2.383 -4.021 1.00 94.31 86 TRP A CA 1
ATOM 676 C C . TRP A 1 86 ? 6.813 -2.453 -4.779 1.00 94.31 86 TRP A C 1
ATOM 678 O O . TRP A 1 86 ? 6.135 -1.440 -4.927 1.00 94.31 86 TRP A O 1
ATOM 688 N N . CYS A 1 87 ? 6.432 -3.652 -5.209 1.00 95.00 87 CYS A N 1
ATOM 689 C CA . CYS A 1 87 ? 5.105 -3.939 -5.741 1.00 95.00 87 CYS A CA 1
ATOM 690 C C . CYS A 1 87 ? 4.322 -4.666 -4.648 1.00 95.00 87 CYS A C 1
ATOM 692 O O . CYS A 1 87 ? 4.463 -5.874 -4.462 1.00 95.00 87 CYS A O 1
ATOM 694 N N . VAL A 1 88 ? 3.577 -3.894 -3.864 1.00 96.06 88 VAL A N 1
ATOM 695 C CA . VAL A 1 88 ? 2.921 -4.346 -2.635 1.00 96.06 88 VAL A CA 1
ATOM 696 C C . VAL A 1 88 ? 1.463 -4.701 -2.943 1.00 96.06 88 VAL A C 1
ATOM 698 O O . VAL A 1 88 ? 0.805 -3.914 -3.621 1.00 96.06 88 VAL A O 1
ATOM 701 N N . PRO A 1 89 ? 0.921 -5.828 -2.446 1.00 97.38 89 PRO A N 1
ATOM 702 C CA . PRO A 1 89 ? -0.503 -6.126 -2.574 1.00 97.38 89 PRO A CA 1
ATOM 703 C C . PRO A 1 89 ? -1.369 -5.004 -1.994 1.00 97.38 89 PRO A C 1
ATOM 705 O O . PRO A 1 89 ? -1.059 -4.465 -0.927 1.00 97.38 89 PRO A O 1
ATOM 708 N N . ALA A 1 90 ? -2.470 -4.678 -2.664 1.00 97.38 90 ALA A N 1
ATOM 709 C CA . ALA A 1 90 ? -3.373 -3.610 -2.259 1.00 97.38 90 ALA A CA 1
ATOM 710 C C . ALA A 1 90 ? -3.929 -3.817 -0.846 1.00 97.38 90 ALA A C 1
ATOM 712 O O . ALA A 1 90 ? -3.954 -2.867 -0.069 1.00 97.38 90 ALA A O 1
ATOM 713 N N . ASP A 1 91 ? -4.286 -5.050 -0.479 1.00 95.69 91 ASP A N 1
ATOM 714 C CA . ASP A 1 91 ? -4.761 -5.375 0.871 1.00 95.69 91 ASP A CA 1
ATOM 715 C C . ASP A 1 91 ? -3.728 -4.991 1.937 1.00 95.69 91 ASP A C 1
ATOM 717 O O . ASP A 1 91 ? -4.063 -4.339 2.924 1.00 95.69 91 ASP A O 1
ATOM 721 N N . LEU A 1 92 ? -2.449 -5.308 1.701 1.00 94.88 92 LEU A N 1
ATOM 722 C CA . LEU A 1 92 ? -1.362 -4.938 2.605 1.00 94.88 92 LEU A CA 1
ATOM 723 C C . LEU A 1 92 ? -1.149 -3.420 2.636 1.00 94.88 92 LEU A C 1
ATOM 725 O O . LEU A 1 92 ? -0.990 -2.851 3.710 1.00 94.88 92 LEU A O 1
ATOM 729 N N . ALA A 1 93 ? -1.173 -2.746 1.485 1.00 96.56 93 ALA A N 1
ATOM 730 C CA . ALA A 1 93 ? -1.051 -1.289 1.432 1.00 96.56 93 ALA A CA 1
ATOM 731 C C . ALA A 1 93 ? -2.198 -0.589 2.183 1.00 96.56 93 ALA A C 1
ATOM 733 O O . ALA A 1 93 ? -1.967 0.368 2.923 1.00 96.56 93 ALA A O 1
ATOM 734 N N . ASN A 1 94 ? -3.422 -1.100 2.047 1.00 95.81 94 ASN A N 1
ATOM 735 C CA . ASN A 1 94 ? -4.618 -0.570 2.691 1.00 95.81 94 ASN A CA 1
ATOM 736 C C . ASN A 1 94 ? -4.588 -0.704 4.217 1.00 95.81 94 ASN A C 1
ATOM 738 O O . ASN A 1 94 ? -5.092 0.192 4.892 1.00 95.81 94 ASN A O 1
ATOM 742 N N . LEU A 1 95 ? -3.936 -1.737 4.773 1.00 92.75 95 LEU A N 1
ATOM 743 C CA . LEU A 1 95 ? -3.698 -1.838 6.223 1.00 92.75 95 LEU A CA 1
ATOM 744 C C . LEU A 1 95 ? -2.902 -0.645 6.775 1.00 92.75 95 LEU A C 1
ATOM 746 O O . LEU A 1 95 ? -3.060 -0.288 7.939 1.00 92.75 95 LEU A O 1
ATOM 750 N N . TYR A 1 96 ? -2.064 -0.019 5.944 1.00 95.19 96 TYR A N 1
ATOM 751 C CA . TYR A 1 96 ? -1.224 1.118 6.325 1.00 95.19 96 TYR A CA 1
ATOM 752 C C . TYR A 1 96 ? -1.708 2.460 5.758 1.00 95.19 96 TYR A C 1
ATOM 754 O O . TYR A 1 96 ? -1.091 3.490 6.035 1.00 95.19 96 TYR A O 1
ATOM 762 N N . LEU A 1 97 ? -2.833 2.488 5.031 1.00 92.81 97 LEU A N 1
ATOM 763 C CA . LEU A 1 97 ? -3.505 3.712 4.569 1.00 92.81 97 LEU A CA 1
ATOM 764 C C . LEU A 1 97 ? -4.407 4.297 5.676 1.00 92.81 97 LEU A C 1
ATOM 766 O O . LEU A 1 97 ? -5.586 4.594 5.476 1.00 92.81 97 LEU A O 1
ATOM 770 N N . VAL A 1 98 ? -3.851 4.422 6.881 1.00 84.62 98 VAL A N 1
ATOM 771 C CA . VAL A 1 98 ? -4.553 4.988 8.043 1.00 84.62 98 VAL A CA 1
ATOM 772 C C . VAL A 1 98 ? -4.589 6.513 7.939 1.00 84.62 98 VAL A C 1
ATOM 774 O O . VAL A 1 98 ? -5.623 7.137 8.173 1.00 84.62 98 VAL A O 1
ATOM 777 N N . ASP A 1 99 ? -3.471 7.108 7.515 1.00 83.56 99 ASP A N 1
ATOM 778 C CA . ASP A 1 99 ? -3.403 8.515 7.141 1.00 83.56 99 ASP A CA 1
ATOM 779 C C . ASP A 1 99 ? -3.800 8.677 5.670 1.00 83.56 99 ASP A C 1
ATOM 781 O O . ASP A 1 99 ? -3.112 8.217 4.759 1.00 83.56 99 ASP A O 1
ATOM 785 N N . ARG A 1 100 ? -4.938 9.336 5.449 1.00 90.19 100 ARG A N 1
ATOM 786 C CA . ARG A 1 100 ? -5.483 9.638 4.119 1.00 90.19 100 ARG A CA 1
ATOM 787 C C . ARG A 1 100 ? -5.068 11.021 3.612 1.00 90.19 100 ARG A C 1
ATOM 789 O O . ARG A 1 100 ? -5.689 11.553 2.695 1.00 90.19 100 ARG A O 1
ATOM 796 N N . THR A 1 101 ? -4.049 11.628 4.213 1.00 92.44 101 THR A N 1
ATOM 797 C CA . THR A 1 101 ? -3.482 12.884 3.725 1.00 92.44 101 THR A CA 1
ATOM 798 C C . THR A 1 101 ? -2.838 12.672 2.360 1.00 92.44 101 THR A C 1
ATOM 800 O O . THR A 1 101 ? -2.112 11.705 2.125 1.00 92.44 101 THR A O 1
ATOM 803 N N . VAL A 1 102 ? -3.109 13.607 1.456 1.00 93.50 102 VAL A N 1
ATOM 804 C CA . VAL A 1 102 ? -2.558 13.634 0.105 1.00 93.50 102 VAL A CA 1
ATOM 805 C C . VAL A 1 102 ? -1.652 14.847 -0.009 1.00 93.50 102 VAL A C 1
ATOM 807 O O . VAL A 1 102 ? -2.075 15.957 0.309 1.00 93.50 102 VAL A O 1
ATOM 810 N N . TYR A 1 103 ? -0.424 14.629 -0.468 1.00 93.44 103 TYR A N 1
ATOM 811 C CA . TYR A 1 103 ? 0.601 15.666 -0.548 1.00 93.44 103 TYR A CA 1
ATOM 812 C C . TYR A 1 103 ? 0.879 16.076 -1.990 1.00 93.44 103 TYR A C 1
ATOM 814 O O . TYR A 1 103 ? 0.836 15.247 -2.903 1.00 93.44 103 TYR A O 1
ATOM 822 N N . SER A 1 104 ? 1.235 17.340 -2.195 1.00 90.12 104 SER A N 1
ATOM 823 C CA . SER A 1 104 ? 1.900 17.780 -3.419 1.00 90.12 104 SER A CA 1
ATOM 824 C C . SER A 1 104 ? 3.398 17.455 -3.379 1.00 90.12 104 SER A C 1
ATOM 826 O O . SER A 1 104 ? 3.980 17.164 -2.329 1.00 90.12 104 SER A O 1
ATOM 828 N N . TRP A 1 105 ? 4.049 17.524 -4.541 1.00 85.50 105 TRP A N 1
ATOM 829 C CA . TRP A 1 105 ? 5.500 17.370 -4.641 1.00 85.50 105 TRP A CA 1
ATOM 830 C C . TRP A 1 105 ? 6.245 18.394 -3.769 1.00 85.50 105 TRP A C 1
ATOM 832 O O . TRP A 1 105 ? 7.169 18.048 -3.032 1.00 85.50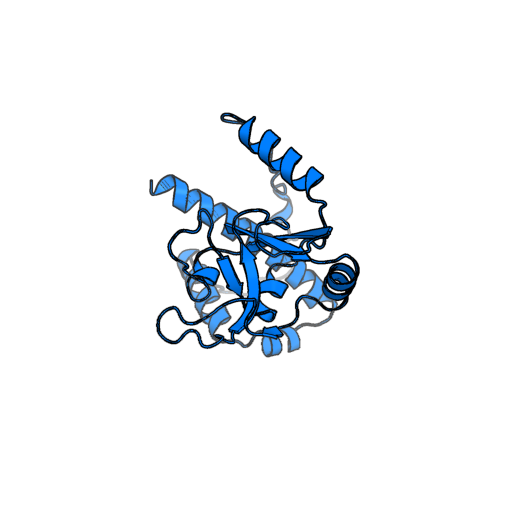 105 TRP A O 1
ATOM 842 N N . GLU A 1 106 ? 5.815 19.655 -3.810 1.00 85.38 106 GLU A N 1
ATOM 843 C CA . GLU A 1 106 ? 6.428 20.762 -3.075 1.00 85.38 106 GLU A CA 1
ATOM 844 C C . GLU A 1 106 ? 6.351 20.558 -1.556 1.00 85.38 106 GLU A C 1
ATOM 846 O O . GLU A 1 106 ? 7.332 20.797 -0.847 1.00 85.38 106 GLU A O 1
ATOM 851 N N . GLU A 1 107 ? 5.216 20.067 -1.050 1.00 86.81 107 GLU A N 1
ATOM 852 C CA . GLU A 1 107 ? 5.017 19.785 0.377 1.00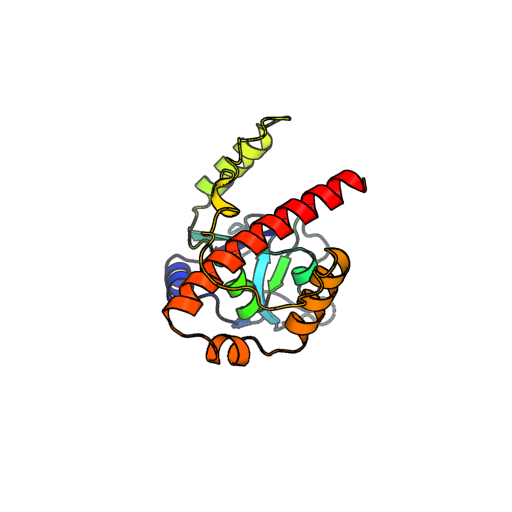 86.81 107 GLU A CA 1
ATOM 853 C C . GLU A 1 107 ? 5.965 18.685 0.876 1.00 86.81 107 GLU A C 1
ATOM 855 O O . GLU A 1 107 ? 6.551 18.795 1.959 1.00 86.81 107 GLU A O 1
ATOM 860 N N . LEU A 1 108 ? 6.183 17.643 0.065 1.00 85.25 108 LEU A N 1
ATOM 861 C CA . LEU A 1 108 ? 7.111 16.563 0.403 1.00 85.25 108 LEU A CA 1
ATOM 862 C C . LEU A 1 108 ? 8.576 17.010 0.363 1.00 85.25 108 LEU A C 1
ATOM 864 O O . LEU A 1 108 ? 9.374 16.562 1.193 1.00 85.25 108 LEU A O 1
ATOM 868 N N . GLN A 1 109 ? 8.937 17.926 -0.539 1.00 76.62 109 GLN A N 1
ATOM 869 C CA . GLN A 1 109 ? 10.284 18.496 -0.567 1.00 76.62 109 GLN A CA 1
ATOM 870 C C . GLN A 1 109 ? 10.574 19.344 0.679 1.00 76.62 109 GLN A C 1
ATOM 872 O O . GLN A 1 109 ? 11.631 19.171 1.292 1.00 76.62 109 GLN A O 1
ATOM 877 N N . MET A 1 110 ? 9.633 20.192 1.110 1.00 63.16 110 MET A N 1
ATOM 878 C CA . MET A 1 110 ? 9.801 21.033 2.305 1.00 63.16 110 MET A CA 1
ATOM 879 C C . MET A 1 110 ? 9.967 20.209 3.589 1.00 63.16 110 MET A C 1
ATOM 881 O O . MET A 1 110 ? 10.817 20.538 4.419 1.00 63.16 110 MET A O 1
ATOM 885 N N . ASN A 1 111 ? 9.224 19.106 3.721 1.00 58.75 111 ASN A N 1
ATOM 886 C CA . ASN A 1 111 ? 9.358 18.189 4.857 1.00 58.75 111 ASN A CA 1
ATOM 887 C C . ASN A 1 111 ? 10.687 17.414 4.845 1.00 58.75 111 ASN A C 1
ATOM 889 O O . ASN A 1 111 ? 11.265 17.146 5.895 1.00 58.75 111 ASN A O 1
ATOM 893 N N . SER A 1 112 ? 11.234 17.103 3.665 1.00 56.09 112 SER A N 1
ATOM 894 C CA . SER A 1 112 ? 12.556 16.469 3.575 1.00 56.09 112 SER A CA 1
ATOM 895 C C . SER A 1 112 ? 13.695 17.399 4.027 1.00 56.09 112 SER A C 1
ATOM 897 O O . SER A 1 112 ? 14.716 16.941 4.547 1.00 56.09 112 SER A O 1
ATOM 899 N N . GLU A 1 113 ? 13.536 18.716 3.857 1.00 43.78 113 GLU A N 1
ATOM 900 C CA . GLU A 1 113 ? 14.519 19.710 4.290 1.00 43.78 113 GLU A CA 1
ATOM 901 C C . GLU A 1 113 ? 14.425 20.063 5.776 1.00 43.78 113 GLU A C 1
ATOM 903 O O . GLU A 1 113 ? 15.447 20.427 6.367 1.00 43.78 113 GLU A O 1
ATOM 908 N N . SER A 1 114 ? 13.234 19.992 6.377 1.00 48.53 114 SER A N 1
ATOM 909 C CA . SER A 1 114 ? 13.054 20.174 7.820 1.00 48.53 114 SER A CA 1
ATOM 910 C C . SER A 1 114 ? 13.609 18.979 8.599 1.00 48.53 114 SER A C 1
ATOM 912 O O . SER A 1 114 ? 14.347 19.195 9.561 1.00 48.53 114 SER A O 1
ATOM 914 N N . ASP A 1 115 ? 13.397 17.749 8.117 1.00 48.94 115 ASP A N 1
ATOM 915 C CA . ASP A 1 115 ? 14.010 16.532 8.676 1.00 48.94 115 ASP A CA 1
ATOM 916 C C . ASP A 1 115 ? 15.547 16.580 8.603 1.00 48.94 115 ASP A C 1
ATOM 918 O O . ASP A 1 115 ? 16.243 16.199 9.544 1.00 48.94 115 ASP A O 1
ATOM 922 N N . ARG A 1 116 ? 16.112 17.129 7.517 1.00 45.06 116 ARG A N 1
ATOM 923 C CA . ARG A 1 116 ? 17.569 17.340 7.379 1.00 45.06 116 ARG A CA 1
ATOM 924 C C . ARG A 1 116 ? 18.120 18.458 8.268 1.00 45.06 116 ARG A C 1
ATOM 926 O O . ARG A 1 116 ? 19.322 18.481 8.531 1.00 45.06 116 ARG A O 1
ATOM 933 N N . ARG A 1 117 ? 17.277 19.395 8.711 1.00 38.22 117 ARG A N 1
ATOM 934 C CA . ARG A 1 117 ? 17.653 20.543 9.554 1.00 38.22 117 ARG A CA 1
ATOM 935 C C . ARG A 1 117 ? 17.484 20.292 11.051 1.00 38.22 117 ARG A C 1
ATOM 937 O O . ARG A 1 117 ? 17.728 21.220 11.820 1.00 38.22 117 ARG A O 1
ATOM 944 N N . ASN A 1 118 ? 17.141 19.074 11.471 1.00 34.50 118 ASN A N 1
ATOM 945 C CA . ASN A 1 118 ? 16.989 18.727 12.881 1.00 34.50 118 ASN A CA 1
ATOM 946 C C . ASN A 1 118 ? 18.178 17.878 13.392 1.00 34.50 118 ASN A C 1
ATOM 948 O O . ASN A 1 118 ? 18.090 16.649 13.449 1.00 34.50 118 ASN A O 1
ATOM 952 N N . PRO A 1 119 ? 19.334 18.480 13.743 1.00 35.72 119 PRO A N 1
ATOM 953 C CA . PRO A 1 119 ? 20.400 17.755 14.408 1.00 35.72 119 PRO A CA 1
ATOM 954 C C . PRO A 1 119 ? 20.040 17.591 15.888 1.00 35.72 119 PRO A C 1
ATOM 956 O O . PRO A 1 119 ? 20.001 18.563 16.630 1.00 35.72 119 PRO A O 1
ATOM 959 N N . ILE A 1 120 ? 19.833 16.342 16.305 1.00 41.09 120 ILE A N 1
ATOM 960 C CA . ILE A 1 120 ? 19.940 15.859 17.690 1.00 41.09 120 ILE A CA 1
ATOM 961 C C . ILE A 1 120 ? 19.130 16.661 18.727 1.00 41.09 120 ILE A C 1
ATOM 963 O O . ILE A 1 120 ? 19.604 17.619 19.333 1.00 41.09 120 ILE A O 1
ATOM 967 N N . GLY A 1 121 ? 17.970 16.098 19.068 1.00 43.75 121 GLY A N 1
ATOM 968 C CA . GLY A 1 121 ? 17.492 16.071 20.446 1.00 43.75 121 GLY A CA 1
ATOM 969 C C . GLY A 1 121 ? 16.485 17.145 20.819 1.00 43.75 121 GLY A C 1
ATOM 970 O O . GLY A 1 121 ? 16.849 18.116 21.467 1.00 43.75 121 GLY A O 1
ATOM 971 N N . GLN A 1 122 ? 15.203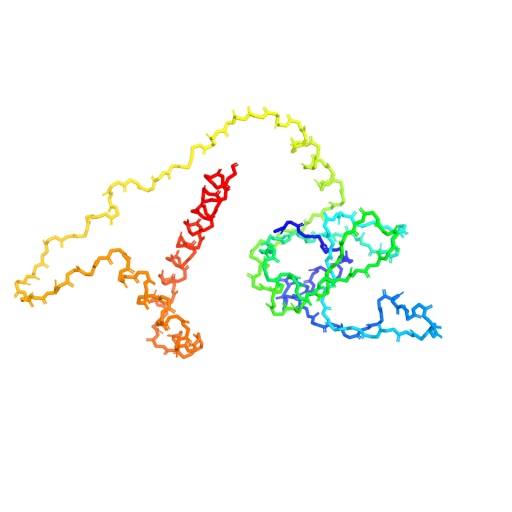 16.872 20.577 1.00 32.09 122 GLN A N 1
ATOM 972 C CA . GLN A 1 122 ? 14.155 17.167 21.553 1.00 32.09 122 GLN A CA 1
ATOM 973 C C . GLN A 1 122 ? 13.170 15.998 21.559 1.00 32.09 122 GLN A C 1
ATOM 975 O O . GLN A 1 122 ? 12.459 15.758 20.591 1.00 32.09 122 GLN A O 1
ATOM 980 N N . ALA A 1 123 ? 13.192 15.230 22.649 1.00 39.56 123 ALA A N 1
ATOM 981 C CA . ALA A 1 123 ? 12.118 14.315 22.989 1.00 39.56 123 ALA A CA 1
ATOM 982 C C . ALA A 1 123 ? 10.861 15.162 23.196 1.00 39.56 123 ALA A C 1
ATOM 984 O O . ALA A 1 123 ? 10.738 15.870 24.198 1.00 39.56 123 ALA A O 1
ATOM 985 N N . GLU A 1 124 ? 9.970 15.152 22.215 1.00 37.94 124 GLU A N 1
ATOM 986 C CA . GLU A 1 124 ? 8.665 15.766 22.371 1.00 37.94 124 GLU A CA 1
ATOM 987 C C . GLU A 1 124 ? 7.907 14.966 23.429 1.00 37.94 124 GLU A C 1
ATOM 989 O O . GLU A 1 124 ? 7.811 13.740 23.360 1.00 37.94 124 GLU A O 1
ATOM 994 N N . ASN A 1 125 ? 7.466 15.674 24.470 1.00 37.28 125 ASN A N 1
ATOM 995 C CA . ASN A 1 125 ? 6.725 15.144 25.605 1.00 37.28 125 ASN A CA 1
ATOM 996 C C . ASN A 1 125 ? 5.516 14.329 25.125 1.00 37.28 125 ASN A C 1
ATOM 998 O O . ASN A 1 125 ? 4.435 14.879 24.915 1.00 37.28 125 ASN A O 1
ATOM 1002 N N . ILE A 1 126 ? 5.680 13.010 25.021 1.00 36.81 126 ILE A N 1
ATOM 1003 C CA . ILE A 1 126 ? 4.557 12.081 25.013 1.00 36.81 126 ILE A CA 1
ATOM 1004 C C . ILE A 1 126 ? 3.976 12.153 26.421 1.00 36.81 126 ILE A C 1
ATOM 1006 O O . ILE A 1 126 ? 4.499 11.565 27.369 1.00 36.81 126 ILE A O 1
ATOM 1010 N N . LEU A 1 127 ? 2.934 12.968 26.564 1.00 34.56 127 LEU A N 1
ATOM 1011 C CA . LEU A 1 127 ? 2.127 13.057 27.766 1.00 34.56 127 LEU A CA 1
ATOM 1012 C C . LEU A 1 127 ? 1.486 11.678 27.980 1.00 34.56 127 LEU A C 1
ATOM 1014 O O . LEU A 1 127 ? 0.484 11.333 27.360 1.00 34.56 127 LEU A O 1
ATOM 1018 N N . TRP A 1 128 ? 2.134 10.867 28.811 1.00 34.66 128 TRP A N 1
ATOM 1019 C CA . TRP A 1 128 ? 1.638 9.582 29.290 1.00 34.66 128 TRP A CA 1
ATOM 1020 C C . TRP A 1 128 ? 0.212 9.757 29.845 1.00 34.66 128 TRP A C 1
ATOM 1022 O O . TRP A 1 128 ? -0.026 10.745 30.552 1.00 34.66 128 TRP A O 1
ATOM 1032 N N . PRO A 1 129 ? -0.744 8.846 29.587 1.00 35.31 129 PRO A N 1
ATOM 1033 C CA . PRO A 1 129 ? -2.003 8.860 30.317 1.00 35.31 129 PRO A CA 1
ATOM 1034 C C . PRO A 1 129 ? -1.688 8.704 31.806 1.00 35.31 129 PRO A C 1
ATOM 1036 O O . PRO A 1 129 ? -1.032 7.748 32.214 1.00 35.31 129 PRO A O 1
ATOM 1039 N N . SER A 1 130 ? -2.100 9.682 32.610 1.00 39.59 130 SER A N 1
ATOM 1040 C CA . SER A 1 130 ? -1.883 9.703 34.055 1.00 39.59 130 SER A CA 1
ATOM 1041 C C . SER A 1 130 ? -2.441 8.450 34.741 1.00 39.59 130 SER A C 1
ATOM 1043 O O . SER A 1 130 ? -3.274 7.732 34.186 1.00 39.59 130 SER A O 1
ATOM 1045 N N . ASP A 1 131 ? -1.997 8.217 35.981 1.00 34.50 131 ASP A N 1
ATOM 1046 C CA . ASP A 1 131 ? -2.293 7.069 36.862 1.00 34.50 131 ASP A CA 1
ATOM 1047 C C . ASP A 1 131 ? -3.789 6.706 37.055 1.00 34.50 131 ASP A C 1
ATOM 1049 O O . ASP A 1 131 ? -4.111 5.767 37.785 1.00 34.50 131 ASP A O 1
ATOM 1053 N N . SER A 1 132 ? -4.731 7.389 36.395 1.00 39.59 132 SER A N 1
ATOM 1054 C CA . SER A 1 132 ? -6.146 7.011 36.371 1.00 39.59 132 SER A CA 1
ATOM 1055 C C . SER A 1 132 ? -6.438 5.765 35.529 1.00 39.59 132 SER A C 1
ATOM 1057 O O . SER A 1 132 ? -7.539 5.233 35.636 1.00 39.59 132 SER A O 1
ATOM 1059 N N . PHE A 1 133 ? -5.492 5.267 34.722 1.00 40.19 133 PHE A N 1
ATOM 1060 C CA . PHE A 1 133 ? -5.685 4.031 33.944 1.00 40.19 133 PHE A CA 1
ATOM 1061 C C . PHE A 1 133 ? -5.806 2.775 34.835 1.00 40.19 133 PHE A C 1
ATOM 1063 O O . PHE A 1 133 ? -6.349 1.761 34.408 1.00 40.19 133 PHE A O 1
ATOM 1070 N N . TYR A 1 134 ? -5.348 2.846 36.093 1.00 43.72 134 TYR A N 1
ATOM 1071 C CA . TYR A 1 134 ? -5.384 1.729 37.049 1.00 43.72 134 TYR A CA 1
ATOM 1072 C C . TYR A 1 134 ? -6.474 1.828 38.121 1.00 43.72 134 TYR A C 1
ATOM 1074 O O . TYR A 1 134 ? -6.544 0.957 38.988 1.00 43.72 134 TYR A O 1
ATOM 1082 N N . GLN A 1 135 ? -7.336 2.847 38.095 1.00 37.97 135 GLN A N 1
ATOM 1083 C CA . GLN A 1 135 ? -8.423 2.965 39.070 1.00 37.97 135 GLN A CA 1
ATOM 1084 C C . GLN A 1 135 ? -9.783 2.738 38.413 1.00 37.97 135 GLN A C 1
ATOM 1086 O O . GLN A 1 135 ? -10.531 3.669 38.135 1.00 37.97 135 GLN A O 1
ATOM 1091 N N . SER A 1 136 ? -10.113 1.460 38.223 1.00 40.59 136 SER A N 1
ATOM 1092 C CA . SER A 1 136 ? -11.498 1.003 38.152 1.00 40.59 136 SER A CA 1
ATOM 1093 C C . SER A 1 136 ? -11.901 0.479 39.533 1.00 40.59 136 SER A C 1
ATOM 1095 O O . SER A 1 136 ? -11.296 -0.444 40.075 1.00 40.59 136 SER A O 1
ATOM 1097 N N . SER A 1 137 ? -12.871 1.194 40.101 1.00 36.19 137 SER A N 1
ATOM 1098 C CA . SER A 1 137 ? -13.738 0.904 41.245 1.00 36.19 137 SER A CA 1
ATOM 1099 C C . SER A 1 137 ? -13.588 -0.459 41.927 1.00 36.19 137 SER A C 1
ATOM 1101 O O . SER A 1 137 ? -13.961 -1.501 41.391 1.00 36.19 137 SER A O 1
ATOM 1103 N N . SER A 1 138 ? -13.200 -0.404 43.200 1.00 44.62 138 SER A N 1
ATOM 1104 C CA . SER A 1 138 ? -13.591 -1.394 44.193 1.00 44.62 138 SER A CA 1
ATOM 1105 C C . SER A 1 138 ? -15.110 -1.368 44.354 1.00 44.62 138 SER A C 1
ATOM 1107 O O . SER A 1 138 ? -15.624 -0.516 45.072 1.00 44.62 138 SER A O 1
ATOM 1109 N N . ASP A 1 139 ? -15.818 -2.281 43.700 1.00 38.12 139 ASP A N 1
ATOM 1110 C CA . ASP A 1 139 ? -17.062 -2.798 44.254 1.00 38.12 139 ASP A CA 1
ATOM 1111 C C . ASP A 1 139 ? -17.406 -4.182 43.691 1.00 38.12 139 ASP A C 1
ATOM 1113 O O . ASP A 1 139 ? -17.509 -4.399 42.488 1.00 38.12 139 ASP A O 1
ATOM 1117 N N . THR A 1 140 ? -17.654 -5.082 44.644 1.00 41.97 140 THR A N 1
ATOM 1118 C CA . THR A 1 140 ? -18.248 -6.425 44.561 1.00 41.97 140 THR A CA 1
ATOM 1119 C C . THR A 1 140 ? -17.330 -7.632 44.318 1.00 41.97 140 THR A C 1
ATOM 1121 O O . THR A 1 140 ? -17.016 -8.018 43.201 1.00 41.97 140 THR A O 1
ATOM 1124 N N . GLY A 1 141 ? -17.055 -8.325 45.431 1.00 34.53 141 GLY A N 1
ATOM 1125 C CA . GLY A 1 141 ? -17.214 -9.778 45.515 1.00 34.53 141 GLY A CA 1
ATOM 1126 C C . GLY A 1 141 ? -15.934 -10.601 45.461 1.00 34.53 141 GLY A C 1
ATOM 1127 O O . GLY A 1 141 ? -15.414 -10.874 44.388 1.00 34.53 141 GLY A O 1
ATOM 1128 N N . ASP A 1 142 ? -15.503 -11.090 46.625 1.00 45.41 142 ASP A N 1
ATOM 1129 C CA . ASP A 1 142 ? -14.619 -12.250 46.749 1.00 45.41 142 ASP A CA 1
ATOM 1130 C C . ASP A 1 142 ? -15.075 -13.390 45.818 1.00 45.41 142 ASP A C 1
ATOM 1132 O O . ASP A 1 142 ? -16.056 -14.085 46.097 1.00 45.41 142 ASP A O 1
ATOM 1136 N N . VAL A 1 143 ? -14.330 -13.622 44.736 1.00 39.06 143 VAL A N 1
ATOM 1137 C CA . VAL A 1 143 ? -14.317 -14.904 44.030 1.00 39.06 143 VAL A CA 1
ATOM 1138 C C . VAL A 1 143 ? -12.865 -15.343 43.896 1.00 39.06 143 VAL A C 1
ATOM 1140 O O . VAL A 1 143 ? -12.012 -14.665 43.331 1.00 39.06 143 VAL A O 1
ATOM 1143 N N . ALA A 1 144 ? -12.592 -16.481 44.518 1.00 43.12 144 ALA A N 1
ATOM 1144 C CA . ALA A 1 144 ? -11.288 -17.083 44.694 1.00 43.12 144 ALA A CA 1
ATOM 1145 C C . ALA A 1 144 ? -10.529 -17.351 43.376 1.00 43.12 144 ALA A C 1
ATOM 1147 O O . ALA A 1 144 ? -11.087 -17.899 42.431 1.00 43.12 144 ALA A O 1
ATOM 1148 N N . GLY A 1 145 ? -9.213 -17.103 43.393 1.00 45.81 145 GLY A N 1
ATOM 1149 C CA . GLY A 1 145 ? -8.244 -17.961 42.701 1.00 45.81 145 GLY A CA 1
ATOM 1150 C C . GLY A 1 145 ? -7.894 -17.668 41.238 1.00 45.81 145 GLY A C 1
ATOM 1151 O O . GLY A 1 145 ? -7.658 -18.620 40.503 1.00 45.81 145 GLY A O 1
ATOM 1152 N N . GLN A 1 146 ? -7.788 -16.412 40.795 1.00 48.56 146 GLN A N 1
ATOM 1153 C CA . GLN A 1 146 ? -7.086 -16.130 39.532 1.00 48.56 146 GLN A CA 1
ATOM 1154 C C . GLN A 1 146 ? -5.575 -16.026 39.776 1.00 48.56 146 GLN A C 1
ATOM 1156 O O . GLN A 1 146 ? -5.080 -15.017 40.281 1.00 48.56 146 GLN A O 1
ATOM 1161 N N . GLU A 1 147 ? -4.831 -17.080 39.423 1.00 58.59 147 GLU A N 1
ATOM 1162 C CA . GLU A 1 147 ? -3.375 -16.995 39.282 1.00 58.59 147 GLU A CA 1
ATOM 1163 C C . GLU A 1 147 ? -3.046 -15.908 38.252 1.00 58.59 147 GLU A C 1
ATOM 1165 O O . GLU A 1 147 ? -3.390 -16.001 37.073 1.00 58.59 147 GLU A O 1
ATOM 1170 N N . ARG A 1 148 ? -2.413 -14.828 38.716 1.00 77.56 148 ARG A N 1
ATOM 1171 C CA . ARG A 1 148 ? -2.009 -13.720 37.855 1.00 77.56 148 ARG A CA 1
ATOM 1172 C C . ARG A 1 148 ? -0.789 -14.167 37.054 1.00 77.56 148 ARG A C 1
ATOM 1174 O O . ARG A 1 148 ? 0.292 -14.317 37.619 1.00 77.56 148 ARG A O 1
ATOM 1181 N N . LEU A 1 149 ? -0.980 -14.388 35.757 1.00 77.88 149 LEU A N 1
ATOM 1182 C CA . LEU A 1 149 ? 0.089 -14.766 34.834 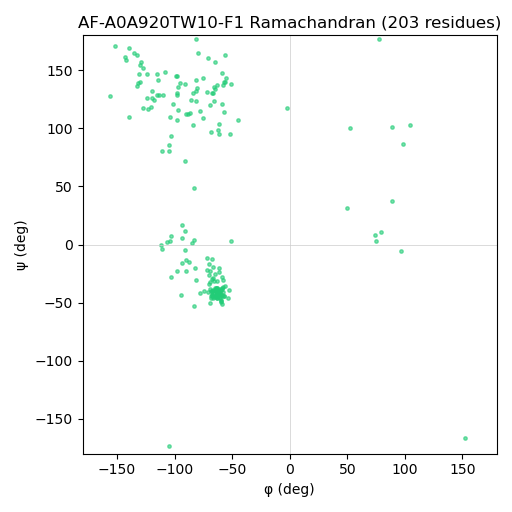1.00 77.88 149 LEU A CA 1
ATOM 1183 C C . LEU A 1 149 ? 1.238 -13.751 34.881 1.00 77.88 149 LEU A C 1
ATOM 1185 O O . LEU A 1 149 ? 1.021 -12.541 35.002 1.00 77.88 149 LEU A O 1
ATOM 1189 N N . SER A 1 150 ? 2.472 -14.237 34.758 1.00 87.38 150 SER A N 1
ATOM 1190 C CA . SER A 1 150 ? 3.627 -13.362 34.569 1.00 87.38 150 SER A CA 1
ATOM 1191 C C . SER A 1 150 ? 3.528 -12.619 33.234 1.00 87.38 150 SER A C 1
ATOM 1193 O O . SER A 1 150 ? 2.903 -13.088 32.284 1.00 87.38 150 SER A O 1
ATOM 1195 N N . VAL A 1 151 ? 4.214 -11.476 33.115 1.00 76.19 151 VAL A N 1
ATOM 1196 C CA . VAL A 1 151 ? 4.268 -10.698 31.859 1.00 76.19 151 VAL A CA 1
ATOM 1197 C C . VAL A 1 151 ? 4.706 -11.569 30.678 1.00 76.19 151 VAL A C 1
ATOM 1199 O O . VAL A 1 151 ? 4.160 -11.467 29.585 1.00 76.19 151 VAL A O 1
ATOM 1202 N N . ARG A 1 152 ? 5.660 -12.478 30.905 1.00 73.69 152 ARG A N 1
ATOM 1203 C CA . ARG A 1 152 ? 6.128 -13.416 29.881 1.00 73.69 152 ARG A CA 1
ATOM 1204 C C . ARG A 1 152 ? 5.023 -14.371 29.433 1.00 73.69 152 ARG A C 1
ATOM 1206 O O . ARG A 1 152 ? 4.880 -14.612 28.240 1.00 73.69 152 ARG A O 1
ATOM 1213 N N . GLU A 1 153 ? 4.272 -14.926 30.377 1.00 84.69 153 GLU A N 1
ATOM 1214 C CA . GLU A 1 153 ? 3.176 -15.848 30.077 1.00 84.69 153 GLU A CA 1
ATOM 1215 C C . GLU A 1 153 ? 2.035 -15.136 29.357 1.00 84.69 153 GLU A C 1
ATOM 1217 O O . GLU A 1 153 ? 1.532 -15.676 28.377 1.00 84.69 153 GLU A O 1
ATOM 1222 N N . LEU A 1 154 ? 1.711 -13.903 29.758 1.00 80.56 154 LEU A N 1
ATOM 1223 C CA . LEU A 1 154 ? 0.725 -13.065 29.075 1.00 80.56 154 LEU A CA 1
ATOM 1224 C C . LEU A 1 154 ? 1.115 -12.802 27.619 1.00 80.56 154 LEU A C 1
ATOM 1226 O O . LEU A 1 154 ? 0.298 -13.006 26.727 1.00 80.56 154 LEU A O 1
ATOM 1230 N N . VAL A 1 155 ? 2.369 -12.420 27.356 1.00 78.06 155 VAL A N 1
ATOM 1231 C CA . VAL A 1 155 ? 2.860 -12.206 25.984 1.00 78.06 155 VAL A CA 1
ATOM 1232 C C . VAL A 1 155 ? 2.799 -13.500 25.169 1.00 78.06 155 VAL A C 1
ATOM 1234 O O . VAL A 1 155 ? 2.351 -13.493 24.024 1.00 78.06 155 VAL A O 1
ATOM 1237 N N . CYS A 1 156 ? 3.219 -14.630 25.748 1.00 76.44 156 CYS A N 1
ATOM 1238 C CA . CYS A 1 156 ? 3.154 -15.924 25.068 1.00 76.44 156 CYS A CA 1
ATOM 1239 C C . CYS A 1 156 ? 1.719 -16.376 24.787 1.00 76.44 156 CYS A C 1
ATOM 1241 O O . CYS A 1 156 ? 1.481 -17.002 23.756 1.00 76.44 156 CYS A O 1
ATOM 1243 N N . GLN A 1 157 ? 0.786 -16.109 25.697 1.00 83.31 157 GLN A N 1
ATOM 1244 C CA . GLN A 1 157 ? -0.618 -16.435 25.504 1.00 83.31 157 GLN A CA 1
ATOM 1245 C C . GLN A 1 157 ? -1.230 -15.544 24.427 1.00 83.31 157 GLN A C 1
ATOM 1247 O O . GLN A 1 157 ? -1.779 -16.080 23.474 1.00 83.31 157 GLN A O 1
ATOM 1252 N N . LEU A 1 158 ? -1.047 -14.222 24.510 1.00 81.44 158 LEU A N 1
ATOM 1253 C CA . LEU A 1 158 ? -1.544 -13.278 23.507 1.00 81.44 158 LEU A CA 1
ATOM 1254 C C . LEU A 1 158 ? -1.075 -13.660 22.099 1.00 81.44 158 LEU A C 1
AT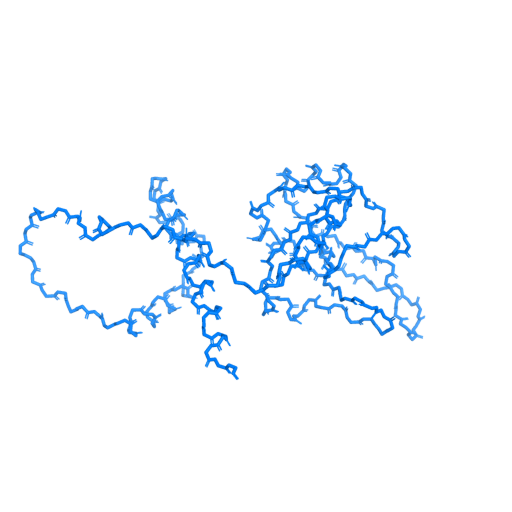OM 1256 O O . LEU A 1 158 ? -1.892 -13.735 21.193 1.00 81.44 158 LEU A O 1
ATOM 1260 N N . TYR A 1 159 ? 0.212 -13.987 21.941 1.00 78.31 159 TYR A N 1
ATOM 1261 C CA . TYR A 1 159 ? 0.765 -14.450 20.668 1.00 78.31 159 TYR A CA 1
ATOM 1262 C C . TYR A 1 159 ? 0.088 -15.725 20.146 1.00 78.31 159 TYR A C 1
ATOM 1264 O O . TYR A 1 159 ? -0.191 -15.833 18.957 1.00 78.31 159 TYR A O 1
ATOM 1272 N N . LYS A 1 160 ? -0.158 -16.710 21.019 1.00 84.38 160 LYS A N 1
ATOM 1273 C CA . LYS A 1 160 ? -0.793 -17.976 20.623 1.00 84.38 160 LYS A CA 1
ATOM 1274 C C . LYS A 1 160 ? -2.249 -17.784 20.225 1.00 84.38 160 LYS A C 1
ATOM 1276 O O . LYS A 1 160 ? -2.666 -18.347 19.222 1.00 84.38 160 LYS A O 1
ATOM 1281 N N . GLU A 1 161 ? -2.998 -17.009 21.000 1.00 83.06 161 GLU A N 1
ATOM 1282 C CA . GLU A 1 161 ? -4.408 -16.742 20.714 1.00 83.06 161 GLU A CA 1
ATOM 1283 C C . GLU A 1 161 ? -4.547 -15.909 19.430 1.00 83.06 161 GLU A C 1
ATOM 1285 O O . GLU A 1 161 ? -5.360 -16.239 18.573 1.00 83.06 161 GLU A O 1
ATOM 1290 N N . SER A 1 162 ? -3.684 -14.903 19.220 1.00 79.25 162 SER A N 1
ATOM 1291 C CA . SER A 1 162 ? -3.750 -14.031 18.037 1.00 79.25 162 SER A CA 1
ATOM 1292 C C . SER A 1 162 ? -3.486 -14.748 16.711 1.00 79.25 162 SER A C 1
ATOM 1294 O O . SER A 1 162 ? -3.919 -14.268 15.673 1.00 79.25 162 SER A O 1
ATOM 1296 N N . ILE A 1 163 ? -2.746 -15.864 16.720 1.00 81.44 163 ILE A N 1
ATOM 1297 C CA . ILE A 1 163 ? -2.501 -16.673 15.510 1.00 81.44 163 ILE A CA 1
ATOM 1298 C C . ILE A 1 163 ? -3.503 -17.821 15.343 1.00 81.44 163 ILE A C 1
ATOM 1300 O O . ILE A 1 163 ? -3.548 -18.436 14.280 1.00 81.44 163 ILE A O 1
ATOM 1304 N N . ALA A 1 164 ? -4.236 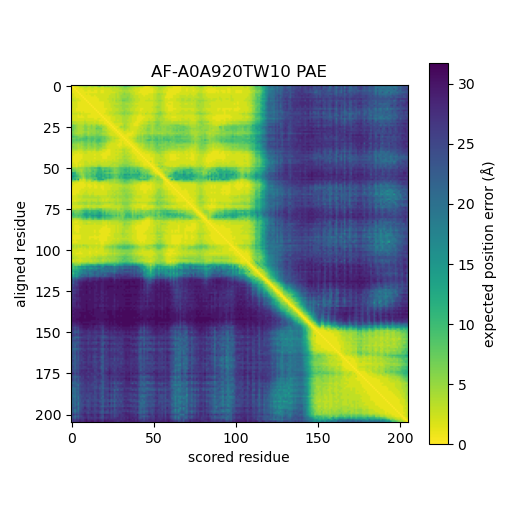-18.167 16.402 1.00 82.12 164 ALA A N 1
ATOM 1305 C CA . ALA A 1 164 ? -5.161 -19.295 16.406 1.00 82.12 164 ALA A CA 1
ATOM 1306 C C . ALA A 1 164 ? -6.575 -18.900 15.965 1.00 82.12 164 ALA A C 1
ATOM 1308 O O . ALA A 1 164 ? -7.329 -19.770 15.533 1.00 82.12 164 ALA A O 1
ATOM 1309 N N . VAL A 1 165 ? -6.925 -17.618 16.083 1.00 83.62 165 VAL A N 1
ATOM 1310 C CA . VAL A 1 165 ? -8.266 -17.103 15.801 1.00 83.62 165 VAL A CA 1
ATOM 1311 C C . VAL A 1 165 ? -8.241 -16.254 14.536 1.00 83.62 165 VAL A C 1
ATOM 1313 O O . VAL A 1 165 ? -7.432 -15.336 14.410 1.00 83.62 165 VAL A O 1
ATOM 1316 N N . ASP A 1 166 ? -9.142 -16.558 13.603 1.00 85.56 166 ASP A N 1
ATOM 1317 C CA . ASP A 1 166 ? -9.353 -15.727 12.421 1.00 85.56 166 ASP A CA 1
ATOM 1318 C C . ASP A 1 166 ? -9.895 -14.340 12.833 1.00 85.56 166 ASP A C 1
ATOM 1320 O O . ASP A 1 166 ? -10.829 -14.268 13.639 1.00 85.56 166 ASP A O 1
ATOM 1324 N N . PRO A 1 167 ? -9.363 -13.225 12.296 1.00 80.44 167 PRO A N 1
ATOM 1325 C CA . PRO A 1 167 ? -9.828 -11.889 12.662 1.00 80.44 167 PRO A CA 1
ATOM 1326 C C . PRO A 1 167 ? -11.322 -11.658 12.405 1.00 80.44 167 PRO A C 1
ATOM 1328 O O . PRO A 1 167 ? -11.977 -10.991 13.201 1.00 80.44 167 PRO A O 1
ATOM 1331 N N . GLY A 1 168 ? -11.883 -12.213 11.326 1.00 79.50 168 GLY A N 1
ATOM 1332 C CA . GLY A 1 168 ? -13.308 -12.091 11.024 1.00 79.50 168 GLY A CA 1
ATOM 1333 C C . GLY A 1 168 ? -14.175 -12.848 12.028 1.00 79.50 168 GLY A C 1
ATOM 1334 O O . GLY A 1 168 ? -15.202 -12.330 12.466 1.00 79.50 168 GLY A O 1
ATOM 1335 N N . GLU A 1 169 ? -13.736 -14.040 12.439 1.00 85.81 169 GLU A N 1
ATOM 1336 C CA . GLU A 1 169 ? -14.386 -14.810 13.505 1.00 85.81 169 GLU A CA 1
ATOM 1337 C C . GLU A 1 169 ? -14.340 -14.064 14.843 1.00 85.81 169 GLU A C 1
ATOM 1339 O O . GLU A 1 169 ? -15.373 -13.925 15.494 1.00 85.81 169 GLU A O 1
ATOM 1344 N N . PHE A 1 170 ? -13.182 -13.511 15.219 1.00 83.88 170 PHE A N 1
ATOM 1345 C CA . PHE A 1 170 ? -13.027 -12.719 16.441 1.00 83.88 170 PHE A CA 1
ATOM 1346 C C . PHE A 1 170 ? -13.941 -11.488 16.460 1.00 83.88 170 PHE A C 1
ATOM 1348 O O . PHE A 1 170 ? -14.666 -11.271 17.430 1.00 83.88 170 PHE A O 1
ATOM 1355 N N . LEU A 1 171 ? -13.948 -10.699 15.380 1.00 83.12 171 LEU A N 1
ATOM 1356 C CA . LEU A 1 171 ? -14.796 -9.508 15.281 1.00 83.12 171 LEU A CA 1
ATOM 1357 C C . LEU A 1 171 ? -16.288 -9.867 15.311 1.00 83.12 171 LEU A C 1
ATOM 1359 O O . LEU A 1 171 ? -17.086 -9.102 15.844 1.00 83.12 171 LEU A O 1
ATOM 1363 N N . GLY A 1 172 ? -16.663 -11.041 14.794 1.00 85.38 172 GLY A N 1
ATOM 1364 C CA . GLY A 1 172 ? -18.031 -11.557 14.853 1.00 85.38 172 GLY A CA 1
ATOM 1365 C C . GLY A 1 172 ? -18.523 -11.921 16.260 1.00 85.38 172 GLY A C 1
ATOM 1366 O O . GLY A 1 172 ? -19.724 -12.129 16.436 1.00 85.38 172 GLY A O 1
ATOM 1367 N N . LEU A 1 173 ? -17.630 -11.998 17.253 1.00 85.25 173 LEU A N 1
ATOM 1368 C CA . LEU A 1 173 ? -17.971 -12.265 18.656 1.00 85.25 173 LEU A CA 1
ATOM 1369 C C . LEU A 1 173 ? -18.253 -10.994 19.467 1.00 85.25 173 LEU A C 1
ATOM 1371 O O . LEU A 1 173 ? -18.763 -11.102 20.582 1.00 85.25 173 LEU A O 1
ATOM 1375 N N . LEU A 1 174 ? -17.914 -9.818 18.936 1.00 86.50 174 LEU A N 1
ATOM 1376 C CA . LEU A 1 174 ? -18.036 -8.536 19.625 1.00 86.50 174 LEU A CA 1
ATOM 1377 C C . LEU A 1 174 ? -19.314 -7.805 19.201 1.00 86.50 174 LEU A C 1
ATOM 1379 O O . LEU A 1 174 ? -19.730 -7.874 18.042 1.00 86.50 174 LEU A O 1
ATOM 1383 N N . ASP A 1 175 ? -19.933 -7.079 20.132 1.00 91.69 175 ASP A N 1
ATOM 1384 C CA . ASP A 1 175 ? -20.990 -6.132 19.782 1.00 91.69 175 ASP A CA 1
ATOM 1385 C C . ASP A 1 175 ? -20.416 -4.793 19.277 1.00 91.69 175 ASP A C 1
ATOM 1387 O O . ASP A 1 175 ? -19.204 -4.596 19.186 1.00 91.69 175 ASP A O 1
ATOM 1391 N N . VAL A 1 176 ? -21.291 -3.870 18.869 1.00 78.50 176 VAL A N 1
ATOM 1392 C CA . VAL A 1 176 ? -20.870 -2.597 18.257 1.00 78.50 176 VAL A CA 1
ATOM 1393 C C . VAL A 1 176 ? -20.085 -1.717 19.232 1.00 78.50 176 VAL A C 1
ATOM 1395 O O . VAL A 1 176 ? -19.130 -1.060 18.813 1.00 78.50 176 VAL A O 1
ATOM 1398 N N . ASP A 1 177 ? -20.461 -1.700 20.510 1.00 80.31 177 ASP A N 1
ATOM 1399 C CA . ASP A 1 177 ? -19.784 -0.882 21.515 1.00 80.31 177 ASP A CA 1
ATOM 1400 C C . ASP A 1 177 ? -18.422 -1.506 21.868 1.00 80.31 177 ASP A C 1
ATOM 1402 O O . ASP A 1 177 ? -17.408 -0.800 21.937 1.00 80.31 177 ASP A O 1
ATOM 1406 N N . ASP A 1 178 ? -18.374 -2.837 21.968 1.00 83.12 178 ASP A N 1
ATOM 1407 C CA . ASP A 1 178 ? -17.151 -3.613 22.168 1.00 83.12 178 ASP A CA 1
ATOM 1408 C C . ASP A 1 178 ? -16.175 -3.475 20.992 1.00 83.12 178 ASP A C 1
ATOM 1410 O O . ASP A 1 178 ? -14.969 -3.368 21.207 1.00 83.12 178 ASP A O 1
ATOM 1414 N N . LEU A 1 179 ? -16.665 -3.407 19.749 1.00 74.75 179 LEU A N 1
ATOM 1415 C CA . LEU A 1 179 ? -15.840 -3.182 18.555 1.00 74.75 179 LEU A CA 1
ATOM 1416 C C . LEU A 1 179 ? -15.143 -1.819 18.586 1.00 74.75 179 LEU A C 1
ATOM 1418 O O . LEU A 1 179 ? -13.952 -1.724 18.283 1.00 74.75 179 LEU A O 1
ATOM 1422 N N . VAL A 1 180 ? -15.865 -0.759 18.957 1.00 70.62 180 VAL A N 1
ATOM 1423 C CA . VAL A 1 180 ? -15.296 0.595 19.051 1.00 70.62 180 VAL A CA 1
ATOM 1424 C C . VAL A 1 180 ? -14.246 0.655 20.157 1.00 70.62 180 VAL A C 1
ATOM 1426 O O . VAL A 1 180 ? -13.154 1.194 19.945 1.00 70.62 180 VAL A O 1
ATOM 1429 N N . ALA A 1 181 ? -14.554 0.083 21.322 1.00 77.88 181 ALA A N 1
ATOM 1430 C CA . ALA A 1 181 ? -13.625 0.017 22.441 1.00 77.88 181 ALA A CA 1
ATOM 1431 C C . ALA A 1 181 ? -12.378 -0.809 22.092 1.00 77.88 181 ALA A C 1
ATOM 1433 O O . ALA A 1 181 ? -11.258 -0.348 22.329 1.00 77.88 181 ALA A O 1
ATOM 1434 N N . PHE A 1 182 ? -12.562 -1.981 21.477 1.00 82.75 182 PHE A N 1
ATOM 1435 C CA . PHE A 1 182 ? -11.478 -2.848 21.028 1.00 82.75 182 PHE A CA 1
ATOM 1436 C C . PHE A 1 182 ? -10.578 -2.130 20.027 1.00 82.75 182 PHE A C 1
ATOM 1438 O O . PHE A 1 182 ? -9.369 -2.099 20.232 1.00 82.75 182 PHE A O 1
ATOM 1445 N N . ASN A 1 183 ? -11.151 -1.486 19.006 1.00 77.38 183 ASN A N 1
ATOM 1446 C CA . ASN A 1 183 ? -10.381 -0.762 17.998 1.00 77.38 183 ASN A CA 1
ATOM 1447 C C . ASN A 1 183 ? -9.555 0.376 18.619 1.00 77.38 183 ASN A C 1
ATOM 1449 O O . ASN A 1 183 ? -8.381 0.561 18.311 1.00 77.38 183 ASN A O 1
ATOM 1453 N N . HIS A 1 184 ? -10.139 1.134 19.550 1.00 73.69 184 HIS A N 1
ATOM 1454 C CA . HIS A 1 184 ? -9.394 2.180 20.247 1.00 73.69 184 HIS A CA 1
ATOM 1455 C C . HIS A 1 184 ? -8.229 1.613 21.075 1.00 73.69 184 HIS A C 1
ATOM 1457 O O . HIS A 1 184 ? -7.125 2.162 21.067 1.00 73.69 184 HIS A O 1
ATOM 1463 N N . GLN A 1 185 ? -8.462 0.510 21.787 1.00 80.31 185 GLN A N 1
ATOM 1464 C CA . GLN A 1 185 ? -7.443 -0.143 22.606 1.00 80.31 185 GLN A CA 1
ATOM 1465 C C . GLN A 1 185 ? -6.353 -0.804 21.756 1.00 80.31 185 GLN A C 1
ATOM 1467 O O . GLN A 1 185 ? -5.175 -0.721 22.111 1.00 80.31 185 GLN A O 1
ATOM 1472 N N . SER A 1 186 ? -6.706 -1.417 20.624 1.00 80.56 186 SER A N 1
ATOM 1473 C CA . SER A 1 186 ? -5.741 -2.037 19.716 1.00 80.56 186 SER A CA 1
ATOM 1474 C C . SER A 1 186 ? -4.786 -1.001 19.138 1.00 80.56 186 SER A C 1
ATOM 1476 O O . SER A 1 186 ? -3.580 -1.233 19.143 1.00 80.56 186 SER A O 1
ATOM 1478 N N . GLU A 1 187 ? -5.282 0.175 18.748 1.00 72.88 187 GLU A N 1
ATOM 1479 C CA . GLU A 1 187 ? -4.440 1.285 18.283 1.00 72.88 187 GLU A CA 1
ATOM 1480 C C . GLU A 1 187 ? -3.428 1.729 19.350 1.00 72.88 187 GLU A C 1
ATOM 1482 O O . GLU A 1 187 ? -2.237 1.897 19.076 1.00 72.88 187 GLU A O 1
ATOM 1487 N N . GLN A 1 188 ? -3.861 1.851 20.608 1.00 73.56 188 GLN A N 1
ATOM 1488 C CA . GLN A 1 188 ? -2.956 2.186 21.713 1.00 73.56 188 GLN A CA 1
ATOM 1489 C C . GLN A 1 188 ? -1.879 1.115 21.927 1.00 73.56 188 GLN A C 1
ATOM 1491 O O . GLN A 1 188 ? -0.705 1.443 22.126 1.00 73.56 188 GLN A O 1
ATOM 1496 N N . ILE A 1 189 ? -2.257 -0.164 21.858 1.00 82.94 189 ILE A N 1
ATOM 1497 C CA . ILE A 1 189 ? -1.323 -1.289 21.975 1.00 82.94 189 ILE A CA 1
ATOM 1498 C C . ILE A 1 189 ? -0.322 -1.272 20.816 1.00 82.94 189 ILE A C 1
ATOM 1500 O O . ILE A 1 189 ? 0.877 -1.432 21.046 1.00 82.94 189 ILE A O 1
ATOM 1504 N N . MET A 1 190 ? -0.775 -1.028 19.587 1.00 76.88 190 MET A N 1
ATOM 1505 C CA . MET A 1 190 ? 0.088 -0.971 18.405 1.00 76.88 190 MET A CA 1
ATOM 1506 C C . MET A 1 190 ? 1.086 0.185 18.467 1.00 76.88 190 MET A C 1
ATOM 1508 O O . MET A 1 190 ? 2.265 -0.003 18.143 1.00 76.88 190 MET A O 1
ATOM 1512 N N . HIS A 1 191 ? 0.672 1.352 18.967 1.00 73.75 191 HIS A N 1
ATOM 1513 C CA . HIS A 1 191 ? 1.592 2.454 19.242 1.00 73.75 191 HIS A CA 1
ATOM 1514 C C . HIS A 1 191 ? 2.653 2.066 20.276 1.00 73.75 191 HIS A C 1
ATOM 1516 O O . HIS A 1 191 ? 3.847 2.290 20.057 1.00 73.75 191 HIS A O 1
ATOM 1522 N N . TRP A 1 192 ? 2.243 1.430 21.375 1.00 84.19 192 TRP A N 1
ATOM 1523 C CA . TRP A 1 192 ? 3.172 0.972 22.406 1.00 84.19 192 TRP A CA 1
ATOM 1524 C C . TRP A 1 192 ? 4.156 -0.088 21.886 1.00 84.19 192 TRP A C 1
ATOM 1526 O O . TRP A 1 192 ? 5.357 -0.002 22.157 1.00 84.19 192 TRP A O 1
ATOM 1536 N N . LEU A 1 193 ? 3.685 -1.057 21.096 1.00 79.62 193 LEU A N 1
ATOM 1537 C CA . LEU A 1 193 ? 4.529 -2.088 20.484 1.00 79.62 193 LEU A CA 1
ATOM 1538 C C . LEU A 1 193 ? 5.538 -1.480 19.508 1.00 79.62 193 LEU A C 1
ATOM 1540 O O . LEU A 1 193 ? 6.714 -1.847 19.536 1.00 79.62 193 LEU A O 1
ATOM 1544 N N . THR A 1 194 ? 5.102 -0.518 18.693 1.00 72.75 194 THR A N 1
ATOM 1545 C CA . THR A 1 194 ? 5.977 0.223 17.774 1.00 72.75 194 THR A CA 1
ATOM 1546 C C . THR A 1 194 ? 7.085 0.946 18.534 1.00 72.75 194 THR A C 1
ATOM 1548 O O . THR A 1 194 ? 8.264 0.743 18.245 1.00 72.75 194 THR A O 1
ATOM 1551 N N . ALA A 1 195 ? 6.731 1.720 19.561 1.00 74.69 195 ALA A N 1
ATOM 1552 C CA . ALA A 1 195 ? 7.701 2.435 20.386 1.00 74.69 195 ALA A CA 1
ATOM 1553 C C . ALA A 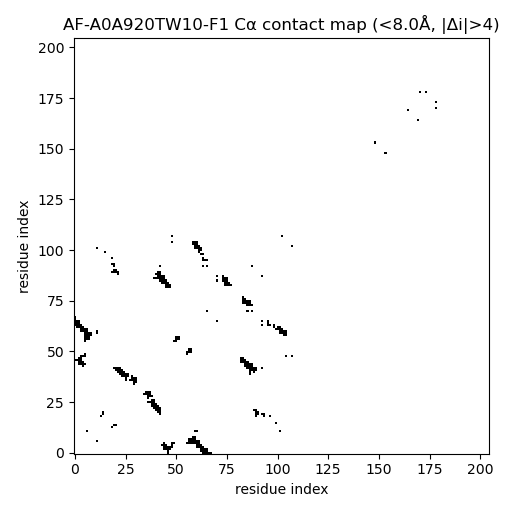1 195 ? 8.681 1.477 21.086 1.00 74.69 195 ALA A C 1
ATOM 1555 O O . ALA A 1 195 ? 9.892 1.699 21.090 1.00 74.69 195 ALA A O 1
ATOM 1556 N N . THR A 1 196 ? 8.173 0.363 21.619 1.00 77.00 196 THR A N 1
ATOM 1557 C CA . THR A 1 196 ? 8.989 -0.674 22.266 1.00 77.00 196 THR A CA 1
ATOM 1558 C C . THR A 1 196 ? 9.979 -1.301 21.287 1.00 77.00 196 THR A C 1
ATOM 1560 O O . THR A 1 196 ? 11.141 -1.521 21.629 1.00 77.00 196 THR A O 1
ATOM 1563 N N . ARG A 1 197 ? 9.553 -1.564 20.047 1.00 77.62 197 ARG A N 1
ATOM 1564 C CA . ARG A 1 197 ? 10.420 -2.104 18.996 1.00 77.62 197 ARG A CA 1
ATOM 1565 C C . ARG A 1 197 ? 11.570 -1.155 18.665 1.00 77.62 197 ARG A C 1
ATOM 1567 O O . ARG A 1 197 ? 12.698 -1.622 18.508 1.00 77.62 197 ARG A O 1
ATOM 1574 N N . GLU A 1 198 ? 11.306 0.147 18.596 1.00 77.25 198 GLU A N 1
ATOM 1575 C CA . GLU A 1 198 ? 12.355 1.145 18.362 1.00 77.25 198 GLU A CA 1
ATOM 1576 C C . GLU A 1 198 ? 13.347 1.219 19.529 1.00 77.25 198 GLU A C 1
ATOM 1578 O O . GLU A 1 198 ? 14.556 1.243 19.304 1.00 77.25 198 GLU A O 1
ATOM 1583 N N . LEU A 1 199 ? 12.874 1.137 20.777 1.00 79.62 199 LEU A N 1
ATOM 1584 C CA . LEU A 1 199 ? 13.761 1.067 21.944 1.00 79.62 199 LEU A CA 1
ATOM 1585 C C . LEU A 1 199 ? 14.658 -0.178 21.913 1.00 79.62 199 LEU A C 1
ATOM 1587 O O . LEU A 1 199 ? 15.869 -0.066 22.088 1.00 79.62 199 LEU A O 1
ATOM 1591 N N . ILE A 1 200 ? 14.098 -1.352 21.598 1.00 78.19 200 ILE A N 1
ATOM 1592 C CA . ILE A 1 200 ? 14.871 -2.599 21.457 1.00 78.19 200 ILE A CA 1
ATOM 1593 C C . ILE A 1 200 ? 15.945 -2.463 20.372 1.00 78.19 200 ILE A C 1
ATOM 1595 O O . ILE A 1 200 ? 17.040 -3.012 20.509 1.00 78.19 200 ILE A O 1
ATOM 1599 N N . ARG A 1 201 ? 15.634 -1.770 19.272 1.00 73.00 201 ARG A N 1
ATOM 1600 C CA . ARG A 1 201 ? 16.579 -1.535 18.178 1.00 73.00 201 ARG A CA 1
ATOM 1601 C C . ARG A 1 201 ? 17.747 -0.657 18.626 1.00 73.00 201 ARG A C 1
ATOM 1603 O O . ARG A 1 201 ? 18.878 -0.964 18.264 1.00 73.00 201 ARG A O 1
ATOM 1610 N N . ILE A 1 202 ? 17.474 0.392 19.401 1.00 81.94 202 ILE A N 1
ATOM 1611 C CA . ILE A 1 202 ? 18.490 1.308 19.938 1.00 81.94 202 ILE A CA 1
ATOM 1612 C C . ILE A 1 202 ? 19.384 0.596 20.961 1.00 81.94 202 ILE A C 1
ATOM 1614 O O . ILE A 1 202 ? 20.598 0.743 20.905 1.00 81.94 202 ILE A O 1
ATOM 1618 N N . GLU A 1 203 ? 18.817 -0.211 21.861 1.00 74.75 203 GLU A N 1
ATOM 1619 C CA . GLU A 1 203 ? 19.585 -0.921 22.900 1.00 74.75 203 GLU A CA 1
ATOM 1620 C C . GLU A 1 203 ? 20.475 -2.056 22.363 1.00 74.75 203 GLU A C 1
ATOM 1622 O O . GLU A 1 203 ? 21.364 -2.531 23.071 1.00 74.75 203 GLU A O 1
ATOM 1627 N N . LYS A 1 204 ? 20.230 -2.526 21.133 1.00 58.38 204 LYS A N 1
ATOM 1628 C CA . LYS A 1 204 ? 20.975 -3.625 20.494 1.00 58.38 204 LYS A CA 1
ATOM 1629 C C . LYS A 1 204 ? 22.000 -3.168 19.443 1.00 58.38 204 LYS A C 1
ATOM 1631 O O . LYS A 1 204 ? 22.551 -4.029 18.754 1.00 58.38 204 LYS A O 1
ATOM 1636 N N . GLN A 1 205 ? 22.240 -1.862 19.311 1.00 48.31 205 GLN A N 1
ATOM 1637 C CA . GLN A 1 205 ? 23.349 -1.273 18.542 1.00 48.31 205 GLN A CA 1
ATOM 1638 C C . GLN A 1 205 ? 24.529 -0.944 19.457 1.00 48.31 205 GLN A C 1
ATOM 1640 O O . GLN A 1 205 ? 25.676 -1.115 18.987 1.00 48.31 205 GLN A O 1
#

pLDDT: mean 77.05, std 18.68, range [32.09, 97.38]

Secondary structure (DSSP, 8-state):
-EEEEEE-HHHHHHHHHH----EEE-TT-B-TTT--B--EEEEEEESS---GGGT---SEEEEEE--HHHHTTTEE--TT-SS-EEEE-HHHHHHTTT----B-HHHHHHHHHHHHT--S-------PPPGGGG-----S----------HHHHHHHHHHHHHHS-HHHHHTTS-HHHHHHHHHHHHHHHHHHHHHHHHHHHHT-

Solvent-accessible surface area (backbone atoms only — not comparable to full-atom values): 12551 Å² total; per-residue (Å²): 74,65,33,28,33,69,27,36,68,70,56,46,54,45,33,71,73,74,41,60,64,68,43,80,43,39,87,90,38,54,39,90,86,79,67,46,74,41,72,48,67,22,38,69,32,23,68,54,88,74,47,62,92,76,74,38,80,52,62,31,31,42,68,34,70,48,56,60,79,80,43,67,88,28,57,52,89,60,91,91,58,98,67,55,38,29,45,37,48,17,72,65,51,45,75,41,55,76,64,80,67,74,36,46,69,68,59,54,52,54,53,55,53,53,63,72,67,61,80,80,86,77,85,74,82,76,78,69,84,60,84,66,84,76,66,76,77,94,77,84,78,98,71,87,82,78,82,79,70,51,74,68,53,48,53,55,47,53,56,53,52,64,73,70,50,56,68,69,62,57,57,70,74,48,54,76,69,54,47,55,52,47,53,57,52,48,53,54,51,51,52,52,52,52,55,50,51,52,52,55,54,63,79,72,108

Radius of gyration: 22.37 Å; Cα contacts (8 Å, |Δi|>4): 195; chains: 1; bounding box: 44×40×71 Å

Sequence (205 aa):
MKLYHGATRDNASQILADGFQDLTSNFGLFNAVTGDPVNTTGVFFSNVVLDENEGVSSETYFVLNIPDIELTNYEWFEEGKGYREWCVPADLANLYLVDRTVYSWEELQMNSESDRRNPIGQAENILWPSDSFYQSSSDTGDVAGQERLSVRELVCQLYKESIAVDPGEFLGLLDVDDLVAFNHQSEQIMHWLTATRELIRIEKQ

Mean predicted aligned error: 16.52 Å

Foldseek 3Di:
DKKKAFDDPVVLVVCLVPNDAWDWDLLPPADPPPRHRDTDIAGKIWPDDDDCVNVDPGFKMDIFDADPVQQVVFWDDDPPDPITMGRHHRVSRRVGVPPSDIGGPVRVVVVVVVVVVDPDDDPDDPPPDPPCVPDDDPDDDDDDDDPDDDPVVVVVVCVVVVVVDDPVRVCVVDDPVRNVVVVVVVVVVVVVVVVVVVVVVVVVD